Protein AF-H1V0U7-F1 (afdb_monomer_lite)

Radius of gyration: 31.6 Å; chains: 1; bounding box: 77×63×81 Å

Organism: Colletotrichum higginsianum (strain IMI 349063) (NCBI:txid759273)

Secondary structure (DSSP, 8-state):
------------------PPP--------S--------------------------S----------PPPTTS-SSPSTT-EEEEEEE--TTS-S--S-EEE-TT--HHHHHHHHHHTT-SEEEEETTTEEEEESS--TT--B--GGGS-PBPSS-TTSB--BTTEEEEEE--PPPPP--SEETTEE--------TT----

Foldseek 3Di:
DDDDDDDDDDDDDDDDDDDDDDDDDDDDDDDDDDDDDDDDDDDDDDDPDDPPPPDPDDDPPPPPPPPDDDFQADPDADPLKDWPAKWFADPLGGQFPDDKDWDLQDDPNVLVVVQVVVVFFKWKFEDLTMIGGHNGTDPRTHHDPRVQQAPARSSGRSHTGAYVRMIGMMGSPDHRDDDDCDDVVDGDPDDDDDDSPDPDD

pLDDT: mean 76.82, std 23.8, range [33.78, 98.81]

InterPro domains:
  IPR002889 Carbohydrate-binding WSC [PF01822] (83-162)
  IPR002889 Carbohydrate-binding WSC [PS51212] (80-173)
  IPR002889 Carbohydrate-binding WSC [SM00321] (80-173)
  IPR051836 Kremen receptor [PTHR24269] (63-188)

Structure (mmCIF, N/CA/C/O backbone):
data_AF-H1V0U7-F1
#
_entry.id   AF-H1V0U7-F1
#
loop_
_atom_site.group_PDB
_atom_site.id
_atom_site.type_symbol
_atom_site.label_atom_id
_atom_site.label_alt_id
_atom_site.label_comp_id
_atom_site.label_asym_id
_atom_site.label_entity_id
_atom_site.label_seq_id
_atom_site.pdbx_PDB_ins_code
_atom_site.Cartn_x
_atom_site.Cartn_y
_atom_site.Cartn_z
_atom_site.occupancy
_atom_site.B_iso_or_equiv
_atom_site.auth_seq_id
_atom_site.auth_comp_id
_atom_site.auth_asym_id
_atom_site.auth_atom_id
_atom_site.pdbx_PDB_model_num
ATOM 1 N N . MET A 1 1 ? 58.477 41.460 48.405 1.00 39.25 1 MET A N 1
ATOM 2 C CA . MET A 1 1 ? 58.101 40.275 47.606 1.00 39.25 1 MET A CA 1
ATOM 3 C C . MET A 1 1 ? 58.685 39.045 48.279 1.00 39.25 1 MET A C 1
ATOM 5 O O . MET A 1 1 ? 59.820 38.699 47.996 1.00 39.25 1 MET A O 1
ATOM 9 N N . HIS A 1 2 ? 57.956 38.460 49.228 1.00 33.78 2 HIS A N 1
ATOM 10 C CA . HIS A 1 2 ? 58.212 37.142 49.815 1.00 33.78 2 HIS A CA 1
ATOM 11 C C . HIS A 1 2 ? 56.856 36.515 50.161 1.00 33.78 2 HIS A C 1
ATOM 13 O O . HIS A 1 2 ? 55.864 37.221 50.338 1.00 33.78 2 HIS A O 1
ATOM 19 N N . VAL A 1 3 ? 56.842 35.192 50.115 1.00 40.91 3 VAL A N 1
ATOM 20 C CA . VAL A 1 3 ? 55.723 34.301 49.807 1.00 40.91 3 VAL A CA 1
ATOM 21 C C . VAL A 1 3 ? 55.180 33.647 51.093 1.00 40.91 3 VAL A C 1
ATOM 23 O O . VAL A 1 3 ? 55.887 33.625 52.094 1.00 40.91 3 VAL A O 1
ATOM 26 N N . TYR A 1 4 ? 53.988 33.038 50.995 1.00 38.84 4 TYR A N 1
ATOM 27 C CA . TYR A 1 4 ? 53.369 32.044 51.902 1.00 38.84 4 TYR A CA 1
ATOM 28 C C . TYR A 1 4 ? 52.731 32.597 53.193 1.00 38.84 4 TYR A C 1
ATOM 30 O O . TYR A 1 4 ? 53.375 33.232 54.011 1.00 38.84 4 TYR A O 1
ATOM 38 N N . SER A 1 5 ? 51.393 32.539 53.280 1.00 47.31 5 SER A N 1
ATOM 39 C CA . SER A 1 5 ? 50.589 31.484 53.948 1.00 47.31 5 SER A CA 1
ATOM 40 C C . SER A 1 5 ? 50.621 31.579 55.470 1.00 47.31 5 SER A C 1
ATOM 42 O O . SER A 1 5 ? 51.699 31.626 56.027 1.00 47.31 5 SER A O 1
ATOM 44 N N . TYR A 1 6 ? 49.452 31.585 56.119 1.00 44.19 6 TYR A N 1
ATOM 45 C CA . TYR A 1 6 ? 49.084 30.733 57.264 1.00 44.19 6 TYR A CA 1
ATOM 46 C C . TYR A 1 6 ? 47.693 31.129 57.799 1.00 44.19 6 TYR A C 1
ATOM 48 O O . TYR A 1 6 ? 47.365 32.307 57.923 1.00 44.19 6 TYR A O 1
ATOM 56 N N . LEU A 1 7 ? 46.879 30.098 58.053 1.00 43.16 7 LEU A N 1
ATOM 57 C CA . LEU A 1 7 ? 45.533 30.115 58.644 1.00 43.16 7 LEU A CA 1
ATOM 58 C C . LEU A 1 7 ? 45.522 30.595 60.114 1.00 43.16 7 LEU A C 1
ATOM 60 O O . LEU A 1 7 ? 46.581 30.717 60.729 1.00 43.16 7 LEU A O 1
ATOM 64 N N . PRO A 1 8 ? 44.324 30.771 60.713 1.00 50.97 8 PRO A N 1
ATOM 65 C CA . PRO A 1 8 ? 43.850 29.765 61.695 1.00 50.97 8 PRO A CA 1
ATOM 66 C C . PRO A 1 8 ? 42.331 29.432 61.560 1.00 50.97 8 PRO A C 1
ATOM 68 O O . PRO A 1 8 ? 41.550 30.314 61.222 1.00 50.97 8 PRO A O 1
ATOM 71 N N . VAL A 1 9 ? 41.859 28.165 61.534 1.00 43.56 9 VAL A N 1
ATOM 72 C CA . VAL A 1 9 ? 41.387 27.240 62.624 1.00 43.56 9 VAL A CA 1
ATOM 73 C C . VAL A 1 9 ? 40.633 27.956 63.773 1.00 43.56 9 VAL A C 1
ATOM 75 O O . VAL A 1 9 ? 41.141 28.957 64.252 1.00 43.56 9 VAL A O 1
ATOM 78 N N . VAL A 1 10 ? 39.456 27.594 64.321 1.00 40.84 10 VAL A N 1
ATOM 79 C CA . VAL A 1 10 ? 38.744 26.342 64.717 1.00 40.84 10 VAL A CA 1
ATOM 80 C C . VAL A 1 10 ? 37.252 26.765 64.930 1.00 40.84 10 VAL A C 1
ATOM 82 O O . VAL A 1 10 ? 37.033 27.899 65.342 1.00 40.84 10 VAL A O 1
ATOM 85 N N . ALA A 1 11 ? 36.173 26.016 64.651 1.00 40.81 11 ALA A N 1
ATOM 86 C CA . ALA A 1 11 ? 35.565 25.022 65.554 1.00 40.81 11 ALA A CA 1
ATOM 87 C C . ALA A 1 11 ? 34.191 24.521 65.040 1.00 40.81 11 ALA A C 1
ATOM 89 O O . ALA A 1 11 ? 33.452 25.250 64.384 1.00 40.81 11 ALA A O 1
ATOM 90 N N . LEU A 1 12 ? 33.881 23.269 65.396 1.00 42.00 12 LEU A N 1
ATOM 91 C CA . LEU A 1 12 ? 32.693 22.465 65.083 1.00 42.00 12 LEU A CA 1
ATOM 92 C C . LEU A 1 12 ? 31.370 22.995 65.674 1.00 42.00 12 LEU A C 1
ATOM 94 O O . LEU A 1 12 ? 31.339 23.363 66.844 1.00 42.00 12 LEU A O 1
ATOM 98 N N . ALA A 1 13 ? 30.262 22.785 64.950 1.00 42.56 13 ALA A N 1
ATOM 99 C CA . ALA A 1 13 ? 29.031 22.196 65.496 1.00 42.56 13 ALA A CA 1
ATOM 100 C C . ALA A 1 13 ? 28.145 21.630 64.367 1.00 42.56 13 ALA A C 1
ATOM 102 O O . ALA A 1 13 ? 28.010 22.215 63.298 1.00 42.56 13 ALA A O 1
ATOM 103 N N . LEU A 1 14 ? 27.595 20.448 64.634 1.00 41.19 14 LEU A N 1
ATOM 104 C CA . LEU A 1 14 ? 26.743 19.615 63.785 1.00 41.19 14 LEU A CA 1
ATOM 105 C C . LEU A 1 14 ? 25.343 20.231 63.590 1.00 41.19 14 LEU A C 1
ATOM 107 O O . LEU A 1 14 ? 24.889 20.943 64.481 1.00 41.19 14 LEU A O 1
ATOM 111 N N . ILE A 1 15 ? 24.636 19.838 62.513 1.00 45.16 15 ILE A N 1
ATOM 112 C CA . ILE A 1 15 ? 23.243 19.312 62.486 1.00 45.16 15 ILE A CA 1
ATOM 113 C C . ILE A 1 15 ? 22.529 19.604 61.135 1.00 45.16 15 ILE A C 1
ATOM 115 O O . ILE A 1 15 ? 22.445 20.732 60.667 1.00 45.16 15 ILE A O 1
ATOM 119 N N . THR A 1 16 ? 21.979 18.512 60.585 1.00 39.81 16 THR A N 1
ATOM 120 C CA . THR A 1 16 ? 20.864 18.319 59.624 1.00 39.81 16 THR A CA 1
ATOM 121 C C . THR A 1 16 ? 20.982 18.626 58.126 1.00 39.81 16 THR A C 1
ATOM 123 O O . THR A 1 16 ? 21.178 19.747 57.676 1.00 39.81 16 THR A O 1
ATOM 126 N N . ALA A 1 17 ? 20.719 17.543 57.386 1.00 47.53 17 ALA A N 1
ATOM 127 C CA . ALA A 1 17 ? 20.363 17.412 55.981 1.00 47.53 17 ALA A CA 1
ATOM 128 C C . ALA A 1 17 ? 19.131 18.227 55.551 1.00 47.53 17 ALA A C 1
ATOM 130 O O . ALA A 1 17 ? 18.259 18.482 56.371 1.00 47.53 17 ALA A O 1
ATOM 131 N N . VAL A 1 18 ? 19.020 18.496 54.243 1.00 48.19 18 VAL A N 1
ATOM 132 C CA . VAL A 1 18 ? 17.799 18.312 53.430 1.00 48.19 18 VAL A CA 1
ATOM 133 C C . VAL A 1 18 ? 18.196 18.458 51.954 1.00 48.19 18 VAL A C 1
ATOM 135 O O . VAL A 1 18 ? 18.617 19.517 51.497 1.00 48.19 18 VAL A O 1
ATOM 138 N N . SER A 1 19 ? 18.114 17.352 51.214 1.00 50.47 19 SER A N 1
ATOM 139 C CA . SER A 1 19 ? 18.006 17.349 49.757 1.00 50.47 19 SER A CA 1
ATOM 140 C C . SER A 1 19 ? 16.583 17.755 49.388 1.00 50.47 19 SER A C 1
ATOM 142 O O . SER A 1 19 ? 15.633 17.202 49.942 1.00 50.47 19 SER A O 1
ATOM 144 N N . ALA A 1 20 ? 16.451 18.704 48.466 1.00 52.16 20 ALA A N 1
ATOM 145 C CA . ALA A 1 20 ? 15.176 19.176 47.951 1.00 52.16 20 ALA A CA 1
ATOM 146 C C . ALA A 1 20 ? 14.328 18.023 47.382 1.00 52.16 20 ALA A C 1
ATOM 148 O O . ALA A 1 20 ? 14.802 17.214 46.581 1.00 52.16 20 ALA A O 1
ATOM 149 N N . GLN A 1 21 ? 13.080 17.966 47.845 1.00 48.62 21 GLN A N 1
ATOM 150 C CA . GLN A 1 21 ? 12.026 17.056 47.422 1.00 48.62 21 GLN A CA 1
ATOM 151 C C . GLN A 1 21 ? 11.677 17.243 45.938 1.00 48.62 21 GLN A C 1
ATOM 153 O O . GLN A 1 21 ? 11.289 18.332 45.526 1.00 48.62 21 GLN A O 1
ATOM 158 N N . ASN A 1 22 ? 11.716 16.154 45.167 1.00 51.47 22 ASN A N 1
ATOM 159 C CA . ASN A 1 22 ? 10.793 15.992 44.048 1.00 51.47 22 ASN A CA 1
ATOM 160 C C . ASN A 1 22 ? 9.573 15.234 44.581 1.00 51.47 22 ASN A C 1
ATOM 162 O O . ASN A 1 22 ? 9.679 14.067 44.960 1.00 51.47 22 ASN A O 1
ATOM 166 N N . ASP A 1 23 ? 8.443 15.935 44.639 1.00 40.06 23 ASP A N 1
ATOM 167 C CA . ASP A 1 23 ? 7.114 15.396 44.910 1.00 40.06 23 ASP A CA 1
ATOM 168 C C . ASP A 1 23 ? 6.760 14.300 43.892 1.00 40.06 23 ASP A C 1
ATOM 170 O O . ASP A 1 23 ? 6.559 14.568 42.707 1.00 40.06 23 ASP A O 1
ATOM 174 N N . ILE A 1 24 ? 6.638 13.060 44.365 1.00 50.88 24 ILE A N 1
ATOM 175 C CA . ILE A 1 24 ? 5.793 12.044 43.737 1.00 50.88 24 ILE A CA 1
ATOM 176 C C . ILE A 1 24 ? 4.733 11.699 44.776 1.00 50.88 24 ILE A C 1
ATOM 178 O O . ILE A 1 24 ? 5.017 11.035 45.773 1.00 50.88 24 ILE A O 1
ATOM 182 N N . GLN A 1 25 ? 3.513 12.187 44.560 1.00 41.03 25 GLN A N 1
ATOM 183 C CA . GLN A 1 25 ? 2.359 11.735 45.324 1.00 41.03 25 GLN A CA 1
ATOM 184 C C . GLN A 1 25 ? 1.977 10.336 44.845 1.00 41.03 25 GLN A C 1
ATOM 186 O O . GLN A 1 25 ? 1.398 10.180 43.772 1.00 41.03 25 GLN A O 1
ATOM 191 N N . ASP A 1 26 ? 2.315 9.325 45.644 1.00 41.28 26 ASP A N 1
ATOM 192 C CA . ASP A 1 26 ? 1.759 7.985 45.498 1.00 41.28 26 ASP A CA 1
ATOM 193 C C . ASP A 1 26 ? 0.443 7.902 46.285 1.00 41.28 26 ASP A C 1
ATOM 195 O O . ASP A 1 26 ? 0.390 8.105 47.503 1.00 41.28 26 ASP A O 1
ATOM 199 N N . VAL A 1 27 ? -0.643 7.663 45.553 1.00 50.31 27 VAL A N 1
ATOM 200 C CA . VAL A 1 27 ? -1.990 7.466 46.086 1.00 50.31 27 VAL A CA 1
ATOM 201 C C . VAL A 1 27 ? -2.043 6.061 46.678 1.00 50.31 27 VAL A C 1
ATOM 203 O O . VAL A 1 27 ? -2.098 5.067 45.958 1.00 50.31 27 VAL A O 1
ATOM 206 N N . THR A 1 28 ? -2.046 5.966 48.007 1.00 48.19 28 THR A N 1
ATOM 207 C CA . THR A 1 28 ? -2.167 4.682 48.698 1.00 48.19 28 THR A CA 1
ATOM 208 C C . THR A 1 28 ? -3.595 4.146 48.587 1.00 48.19 28 THR A C 1
ATOM 210 O O . THR A 1 28 ? -4.541 4.705 49.136 1.00 48.19 28 THR A O 1
ATOM 213 N N . ASN A 1 29 ? -3.758 3.020 47.894 1.00 43.75 29 ASN A N 1
ATOM 214 C CA . ASN A 1 29 ? -4.914 2.146 48.057 1.00 43.75 29 ASN A CA 1
ATOM 215 C C . ASN A 1 29 ? -4.476 0.932 48.887 1.00 43.75 29 ASN A C 1
ATOM 217 O O . ASN A 1 29 ? -3.706 0.097 48.426 1.00 43.75 29 ASN A O 1
ATOM 221 N N . ASN A 1 30 ? -5.005 0.838 50.107 1.00 48.69 30 ASN A N 1
ATOM 222 C CA . ASN A 1 30 ? -5.129 -0.390 50.897 1.00 48.69 30 ASN A CA 1
ATOM 223 C C . ASN A 1 30 ? -3.833 -1.141 51.282 1.00 48.69 30 ASN A C 1
ATOM 225 O O . ASN A 1 30 ? -3.565 -2.243 50.819 1.00 48.69 30 ASN A O 1
ATOM 229 N N . GLY A 1 31 ? -3.102 -0.586 52.253 1.00 52.75 31 GLY A N 1
ATOM 230 C CA . GLY A 1 31 ? -2.739 -1.289 53.496 1.00 52.75 31 GLY A CA 1
ATOM 231 C C . GLY A 1 31 ? -2.236 -2.741 53.462 1.00 52.75 31 GLY A C 1
ATOM 232 O O . GLY A 1 31 ? -2.691 -3.531 54.286 1.00 52.75 31 GLY A O 1
ATOM 233 N N . VAL A 1 32 ? -1.262 -3.096 52.617 1.00 43.94 32 VAL A N 1
ATOM 234 C CA . VAL A 1 32 ? -0.511 -4.357 52.776 1.00 43.94 32 VAL A CA 1
ATOM 235 C C . VAL A 1 32 ? 0.989 -4.108 52.611 1.00 43.94 32 VAL A C 1
ATOM 237 O O . VAL A 1 32 ? 1.463 -3.728 51.545 1.00 43.94 32 VAL A O 1
ATOM 240 N N . ALA A 1 33 ? 1.736 -4.311 53.697 1.00 37.34 33 ALA A N 1
ATOM 241 C CA . ALA A 1 33 ? 3.187 -4.201 53.744 1.00 37.34 33 ALA A CA 1
ATOM 242 C C . ALA A 1 33 ? 3.845 -5.452 53.140 1.00 37.34 33 ALA A C 1
ATOM 244 O O . ALA A 1 33 ? 3.574 -6.564 53.588 1.00 37.34 33 ALA A O 1
ATOM 245 N N . TYR A 1 34 ? 4.764 -5.276 52.188 1.00 40.53 34 TYR A N 1
ATOM 246 C CA . TYR A 1 34 ? 5.698 -6.330 51.789 1.00 40.53 34 TYR A CA 1
ATOM 247 C C . TYR A 1 34 ? 7.089 -5.962 52.298 1.00 40.53 34 TYR A C 1
ATOM 249 O O . TYR A 1 34 ? 7.752 -5.071 51.773 1.00 40.53 34 TYR A O 1
ATOM 257 N N . GLY A 1 35 ? 7.498 -6.623 53.381 1.00 41.03 35 GLY A N 1
ATOM 258 C CA . GLY A 1 35 ? 8.844 -6.515 53.926 1.00 41.03 35 GLY A CA 1
ATOM 259 C C . GLY A 1 35 ? 9.872 -7.107 52.964 1.00 41.03 35 GLY A C 1
ATOM 260 O O . GLY A 1 35 ? 9.699 -8.214 52.455 1.00 41.03 35 GLY A O 1
ATOM 261 N N . ALA A 1 36 ? 10.952 -6.364 52.736 1.00 39.28 36 ALA A N 1
ATOM 262 C CA . ALA A 1 36 ? 12.148 -6.860 52.078 1.00 39.28 36 ALA A CA 1
ATOM 263 C C . ALA A 1 36 ? 12.926 -7.772 53.041 1.00 39.28 36 ALA A C 1
ATOM 265 O O . ALA A 1 36 ? 13.279 -7.352 54.144 1.00 39.28 36 ALA A O 1
ATOM 266 N N . LEU A 1 37 ? 13.236 -8.997 52.614 1.00 48.56 37 LEU A N 1
ATOM 267 C CA . LEU A 1 37 ? 14.302 -9.803 53.205 1.00 48.56 37 LEU A CA 1
ATOM 268 C C . LEU A 1 37 ? 15.370 -10.060 52.142 1.00 48.56 37 LEU A C 1
ATOM 270 O O . LEU A 1 37 ? 15.118 -10.691 51.118 1.00 48.56 37 LEU A O 1
ATOM 274 N N . ASN A 1 38 ? 16.560 -9.530 52.421 1.00 38.84 38 ASN A N 1
ATOM 275 C CA . ASN A 1 38 ? 17.805 -9.810 51.722 1.00 38.84 38 ASN A CA 1
ATOM 276 C C . ASN A 1 38 ? 18.365 -11.169 52.166 1.00 38.84 38 ASN A C 1
ATOM 278 O O . ASN A 1 38 ? 18.598 -11.364 53.358 1.00 38.84 38 ASN A O 1
ATOM 282 N N . SER A 1 39 ? 18.723 -12.026 51.211 1.00 44.25 39 SER A N 1
ATOM 283 C CA . SER A 1 39 ? 19.895 -12.908 51.311 1.00 44.25 39 SER A CA 1
ATOM 284 C C . SER A 1 39 ? 20.295 -13.440 49.927 1.00 44.25 39 SER A C 1
ATOM 286 O O . SER A 1 39 ? 19.467 -13.851 49.120 1.00 44.25 39 SER A O 1
ATOM 288 N N . ILE A 1 40 ? 21.596 -13.354 49.645 1.00 44.19 40 ILE A N 1
ATOM 289 C CA . ILE A 1 40 ? 22.271 -13.707 48.391 1.00 44.19 40 ILE A CA 1
ATOM 290 C C . ILE A 1 40 ? 22.758 -15.154 48.496 1.00 44.19 40 ILE A C 1
ATOM 292 O O . ILE A 1 40 ? 23.525 -15.419 49.415 1.00 44.19 40 ILE A O 1
ATOM 296 N N . GLN A 1 41 ? 22.421 -16.026 47.536 1.00 37.75 41 GLN A N 1
ATOM 297 C CA . GLN A 1 41 ? 23.264 -17.149 47.076 1.00 37.75 41 GLN A CA 1
ATOM 298 C C . GLN A 1 41 ? 22.980 -17.451 45.590 1.00 37.75 41 GLN A C 1
ATOM 300 O O . GLN A 1 41 ? 21.864 -17.262 45.112 1.00 37.75 41 GLN A O 1
ATOM 305 N N . ALA A 1 42 ? 24.026 -17.850 44.864 1.00 38.19 42 ALA A N 1
ATOM 306 C CA . ALA A 1 42 ? 24.104 -17.944 43.407 1.00 38.19 42 ALA A CA 1
ATOM 307 C C . ALA A 1 42 ? 23.806 -19.351 42.829 1.00 38.19 42 ALA A C 1
ATOM 309 O O . ALA A 1 42 ? 23.875 -20.345 43.544 1.00 38.19 42 ALA A O 1
ATOM 310 N N . GLU A 1 43 ? 23.575 -19.358 41.503 1.00 42.56 43 GLU A N 1
ATOM 311 C CA . GLU A 1 43 ? 23.618 -20.452 40.500 1.00 42.56 43 GLU A CA 1
ATOM 312 C C . GLU A 1 43 ? 22.458 -21.469 40.372 1.00 42.56 43 GLU A C 1
ATOM 314 O O . GLU A 1 43 ? 22.359 -22.429 41.124 1.00 42.56 43 GLU A O 1
ATOM 319 N N . ALA A 1 44 ? 21.646 -21.316 39.305 1.00 34.09 44 ALA A N 1
ATOM 320 C CA . ALA A 1 44 ? 21.393 -22.313 38.238 1.00 34.09 44 ALA A CA 1
ATOM 321 C C . ALA A 1 44 ? 20.377 -21.772 37.187 1.00 34.09 44 ALA A C 1
ATOM 323 O O . ALA A 1 44 ? 19.562 -20.908 37.488 1.00 34.09 44 ALA A O 1
ATOM 324 N N . ALA A 1 45 ? 20.470 -22.269 35.946 1.00 52.81 45 ALA A N 1
ATOM 325 C CA . ALA A 1 45 ? 19.789 -21.882 34.691 1.00 52.81 45 ALA A CA 1
ATOM 326 C C . ALA A 1 45 ? 18.294 -21.438 34.743 1.00 52.81 45 ALA A C 1
ATOM 328 O O . ALA A 1 45 ? 17.531 -21.918 35.582 1.00 52.81 45 ALA A O 1
ATOM 329 N N . PRO A 1 46 ? 17.811 -20.602 33.788 1.00 38.97 46 PRO A N 1
ATOM 330 C CA . PRO A 1 46 ? 16.431 -20.120 33.784 1.00 38.97 46 PRO A CA 1
ATOM 331 C C . PRO A 1 46 ? 15.466 -21.218 33.316 1.00 38.97 46 PRO A C 1
ATOM 333 O O . PRO A 1 46 ? 15.232 -21.415 32.122 1.00 38.97 46 PRO A O 1
ATOM 336 N N . ALA A 1 47 ? 14.861 -21.924 34.268 1.00 43.22 47 ALA A N 1
ATOM 337 C CA . ALA A 1 47 ? 13.636 -22.667 34.019 1.00 43.22 47 ALA A CA 1
ATOM 338 C C . ALA A 1 47 ? 12.513 -21.672 33.675 1.00 43.22 47 ALA A C 1
ATOM 340 O O . ALA A 1 47 ? 12.331 -20.653 34.345 1.00 43.22 47 ALA A O 1
ATOM 341 N N . LYS A 1 48 ? 11.770 -21.955 32.600 1.00 44.34 48 LYS A N 1
ATOM 342 C CA . LYS A 1 48 ? 10.600 -21.175 32.181 1.00 44.34 48 LYS A CA 1
ATOM 343 C C . LYS A 1 48 ? 9.635 -21.050 33.362 1.00 44.34 48 LYS A C 1
ATOM 345 O O . LYS A 1 48 ? 9.109 -22.052 33.835 1.00 44.34 48 LYS A O 1
ATOM 350 N N . ARG A 1 49 ? 9.395 -19.822 33.820 1.00 38.66 49 ARG A N 1
ATOM 351 C CA . ARG A 1 49 ? 8.413 -19.528 34.864 1.00 38.66 49 ARG A CA 1
ATOM 352 C C . ARG A 1 49 ? 7.013 -19.656 34.264 1.00 38.66 49 ARG A C 1
ATOM 354 O O . ARG A 1 49 ? 6.490 -18.702 33.694 1.00 38.66 49 ARG A O 1
ATOM 361 N N . SER A 1 50 ? 6.423 -20.841 34.348 1.00 50.72 50 SER A N 1
ATOM 362 C CA . SER A 1 50 ? 4.977 -21.000 34.223 1.00 50.72 50 SER A CA 1
ATOM 363 C C . SER A 1 50 ? 4.339 -20.370 35.458 1.00 50.72 50 SER A C 1
ATOM 365 O O . SER A 1 50 ? 4.592 -20.784 36.586 1.00 50.72 50 SER A O 1
ATOM 367 N N . VAL A 1 51 ? 3.573 -19.302 35.254 1.00 47.50 51 VAL A N 1
ATOM 368 C CA . VAL A 1 51 ? 2.692 -18.774 36.295 1.00 47.50 51 VAL A CA 1
ATOM 369 C C . VAL A 1 51 ? 1.455 -19.660 36.278 1.00 47.50 51 VAL A C 1
ATOM 371 O O . VAL A 1 51 ? 0.637 -19.555 35.365 1.00 47.50 51 VAL A O 1
ATOM 374 N N . ASP A 1 52 ? 1.340 -20.556 37.251 1.00 46.56 52 ASP A N 1
ATOM 375 C CA . ASP A 1 52 ? 0.119 -21.327 37.452 1.00 46.56 52 ASP A CA 1
ATOM 376 C C . ASP A 1 52 ? -0.961 -20.385 37.998 1.00 46.56 52 ASP A C 1
ATOM 378 O O . ASP A 1 52 ? -0.962 -20.005 39.170 1.00 46.56 52 ASP A O 1
ATOM 382 N N . LEU A 1 53 ? -1.872 -19.952 37.122 1.00 46.56 53 LEU A N 1
ATOM 383 C CA . LEU A 1 53 ? -3.077 -19.246 37.541 1.00 46.56 53 LEU A CA 1
ATOM 384 C C . LEU A 1 53 ? -4.008 -20.247 38.237 1.00 46.56 53 LEU A C 1
ATOM 386 O O . LEU A 1 53 ? -4.650 -21.070 37.583 1.00 46.56 53 LEU A O 1
ATOM 390 N N . VAL A 1 54 ? -4.127 -20.144 39.561 1.00 45.03 54 VAL A N 1
ATOM 391 C CA . VAL A 1 54 ? -5.204 -20.792 40.320 1.00 45.03 54 VAL A CA 1
ATOM 392 C C . VAL A 1 54 ? -6.517 -20.089 39.970 1.00 45.03 54 VAL A C 1
ATOM 394 O O . VAL A 1 54 ? -6.825 -19.012 40.482 1.00 45.03 54 VAL A O 1
ATOM 397 N N . ALA A 1 55 ? -7.290 -20.685 39.063 1.00 50.78 55 ALA A N 1
ATOM 398 C CA . ALA A 1 55 ? -8.617 -20.205 38.707 1.00 50.78 55 ALA A CA 1
ATOM 399 C C . ALA A 1 55 ? -9.626 -20.600 39.798 1.00 50.78 55 ALA A C 1
ATOM 401 O O . ALA A 1 55 ? -10.094 -21.736 39.842 1.00 50.78 55 ALA A O 1
ATOM 402 N N . HIS A 1 56 ? -9.993 -19.651 40.660 1.00 50.44 56 HIS A N 1
ATOM 403 C CA . HIS A 1 56 ? -11.266 -19.739 41.372 1.00 50.44 56 HIS A CA 1
ATOM 404 C C . HIS A 1 56 ? -12.373 -19.388 40.375 1.00 50.44 56 HIS A C 1
ATOM 406 O O . HIS A 1 56 ? -12.340 -18.339 39.732 1.00 50.44 56 HIS A O 1
ATOM 412 N N . GLY A 1 57 ? -13.287 -20.336 40.177 1.00 58.53 57 GLY A N 1
ATOM 413 C CA . GLY A 1 57 ? -14.230 -20.355 39.068 1.00 58.53 57 GLY A CA 1
ATOM 414 C C . GLY A 1 57 ? -15.035 -19.069 38.885 1.00 58.53 57 GLY A C 1
ATOM 415 O O . GLY A 1 57 ? -15.799 -18.664 39.748 1.00 58.53 57 GLY A O 1
ATOM 416 N N . THR A 1 58 ? -14.914 -18.497 37.692 1.00 55.72 58 THR A N 1
ATOM 417 C CA . THR A 1 58 ? -16.013 -18.011 36.849 1.00 55.72 58 THR A CA 1
ATOM 418 C C . THR A 1 58 ? -15.509 -18.062 35.408 1.00 55.72 58 THR A C 1
ATOM 420 O O . THR A 1 58 ? -14.335 -17.820 35.131 1.00 55.72 58 THR A O 1
ATOM 423 N N . SER A 1 59 ? -16.364 -18.506 34.490 1.00 54.75 59 SER A N 1
ATOM 424 C CA . SER A 1 59 ? -16.020 -18.697 33.081 1.00 54.75 59 SER A CA 1
ATOM 425 C C . SER A 1 59 ? -15.682 -17.348 32.440 1.00 54.75 59 SER A C 1
ATOM 427 O O . SER A 1 59 ? -16.572 -16.601 32.043 1.00 54.75 59 SER A O 1
ATOM 429 N N . ILE A 1 60 ? -14.393 -17.017 32.338 1.00 54.16 60 ILE A N 1
ATOM 430 C CA . ILE A 1 60 ? -13.941 -15.963 31.434 1.00 54.16 60 ILE A CA 1
ATOM 431 C C . ILE A 1 60 ? -14.070 -16.549 30.035 1.00 54.16 60 ILE A C 1
ATOM 433 O O . ILE A 1 60 ? -13.236 -17.354 29.608 1.00 54.16 60 ILE A O 1
ATOM 437 N N . GLN A 1 61 ? -15.139 -16.185 29.323 1.00 56.03 61 GLN A N 1
ATOM 438 C CA . GLN A 1 61 ? -15.170 -16.395 27.885 1.00 56.03 61 GLN A CA 1
ATOM 439 C C . GLN A 1 61 ? -13.918 -15.728 27.319 1.00 56.03 61 GLN A C 1
ATOM 441 O O . GLN A 1 61 ? -13.774 -14.508 27.374 1.00 56.03 61 GLN A O 1
ATOM 446 N N . ARG A 1 62 ? -12.983 -16.536 26.809 1.00 52.91 62 ARG A N 1
ATOM 447 C CA . ARG A 1 62 ? -11.883 -16.051 25.979 1.00 52.91 62 ARG A CA 1
ATOM 448 C C . ARG A 1 62 ? -12.500 -15.518 24.691 1.00 52.91 62 ARG A C 1
ATOM 450 O O . ARG A 1 62 ? -12.534 -16.214 23.679 1.00 52.91 62 ARG A O 1
ATOM 457 N N . SER A 1 63 ? -13.007 -14.292 24.722 1.00 55.53 63 SER A N 1
ATOM 458 C CA . SER A 1 63 ? -13.160 -13.510 23.512 1.00 55.53 63 SER A CA 1
ATOM 459 C C . SER A 1 63 ? -11.745 -13.250 23.009 1.00 55.53 63 SER A C 1
ATOM 461 O O . SER A 1 63 ? -11.01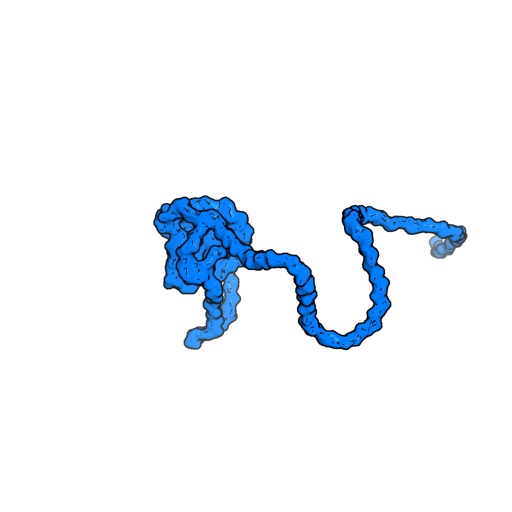4 -12.388 23.490 1.00 55.53 63 SER A O 1
ATOM 463 N N . VAL A 1 64 ? -11.315 -14.053 22.038 1.00 59.31 64 VAL A N 1
ATOM 464 C CA . VAL A 1 64 ? -10.308 -13.577 21.095 1.00 59.31 64 VAL A CA 1
ATOM 465 C C . VAL A 1 64 ? -10.879 -12.259 20.582 1.00 59.31 64 VAL A C 1
ATOM 467 O O . VAL A 1 64 ? -11.950 -12.275 19.974 1.00 59.31 64 VAL A O 1
ATOM 470 N N . LEU A 1 65 ? -10.244 -11.130 20.909 1.00 56.44 65 LEU A N 1
ATOM 471 C CA . LEU A 1 65 ? -10.567 -9.827 20.332 1.00 56.44 65 LEU A CA 1
ATOM 472 C C . LEU A 1 65 ? -10.441 -9.984 18.814 1.00 56.44 65 LEU A C 1
ATOM 474 O O . LEU A 1 65 ? -9.355 -9.850 18.249 1.00 56.44 65 LEU A O 1
ATOM 478 N N . LYS A 1 66 ? -11.542 -10.354 18.150 1.00 57.22 66 LYS A N 1
ATOM 479 C CA . LYS A 1 66 ? -11.665 -10.261 16.703 1.00 57.22 66 LYS A CA 1
ATOM 480 C C . LYS A 1 66 ? -11.500 -8.783 16.422 1.00 57.22 66 LYS A C 1
ATOM 482 O O . LYS A 1 66 ? -12.343 -7.983 16.811 1.00 57.22 66 LYS A O 1
ATOM 487 N N . ARG A 1 67 ? -10.350 -8.432 15.858 1.00 70.00 67 ARG A N 1
ATOM 488 C CA . ARG A 1 67 ? -10.031 -7.065 15.479 1.00 70.00 67 ARG A CA 1
ATOM 489 C C . ARG A 1 67 ? -11.103 -6.644 14.478 1.00 70.00 67 ARG A C 1
ATOM 491 O O . ARG A 1 67 ? -11.134 -7.169 13.369 1.00 70.00 67 ARG A O 1
ATOM 498 N N . THR A 1 68 ? -12.034 -5.805 14.916 1.00 82.62 68 THR A N 1
ATOM 499 C CA . THR A 1 68 ? -13.063 -5.257 14.036 1.00 82.62 68 THR A CA 1
ATOM 500 C C . THR A 1 68 ? -12.352 -4.441 12.969 1.00 82.62 68 THR A C 1
ATOM 502 O O . THR A 1 68 ? -11.512 -3.599 13.291 1.00 82.62 68 THR A O 1
ATOM 505 N N . LEU A 1 69 ? -12.631 -4.752 11.708 1.00 90.12 69 LEU A N 1
ATOM 506 C CA . LEU A 1 69 ? -12.075 -4.025 10.576 1.00 90.12 69 LEU A CA 1
ATOM 507 C C . LEU A 1 69 ? -12.652 -2.598 10.571 1.00 90.12 69 LEU A C 1
ATOM 509 O O . LEU A 1 69 ? -13.842 -2.449 10.870 1.00 90.12 69 LEU A O 1
ATOM 513 N N . PRO A 1 70 ? -11.857 -1.560 10.260 1.00 93.56 70 PRO A N 1
ATOM 514 C CA . PRO A 1 70 ? -12.387 -0.211 10.098 1.00 93.56 70 PRO A CA 1
ATOM 515 C C . PRO A 1 70 ? -13.460 -0.142 9.006 1.00 93.56 70 PRO A C 1
ATOM 517 O O . PRO A 1 70 ? -13.470 -0.943 8.067 1.00 93.56 70 PRO A O 1
ATOM 520 N N . SER A 1 71 ? -14.372 0.822 9.136 1.00 93.88 71 SER A N 1
ATOM 521 C CA . SER A 1 71 ? -15.420 1.068 8.143 1.00 93.88 71 SER A CA 1
ATOM 522 C C . SER A 1 71 ? -14.824 1.359 6.768 1.00 93.88 71 SER A C 1
ATOM 524 O O . SER A 1 71 ? -13.811 2.041 6.656 1.00 93.88 71 SER A O 1
ATOM 526 N N . GLY A 1 72 ? -15.475 0.856 5.720 1.00 95.69 72 GLY A N 1
ATOM 527 C CA . GLY A 1 72 ? -15.029 1.045 4.342 1.00 95.69 72 GLY A CA 1
ATOM 528 C C . GLY A 1 72 ? -13.848 0.167 3.936 1.00 95.69 72 GLY A C 1
ATOM 529 O O . GLY A 1 72 ? -13.415 0.246 2.795 1.00 95.69 72 GLY A O 1
ATOM 530 N N . ILE A 1 73 ? -13.324 -0.694 4.809 1.00 97.44 73 ILE A N 1
ATOM 531 C CA . ILE A 1 73 ? -12.397 -1.747 4.389 1.00 97.44 73 ILE A CA 1
ATOM 532 C C . ILE A 1 73 ? -13.206 -2.953 3.909 1.00 97.44 73 ILE A C 1
ATOM 534 O O . ILE A 1 73 ? -14.135 -3.399 4.591 1.00 97.44 73 ILE A O 1
ATOM 538 N N . CYS A 1 74 ? -12.847 -3.501 2.748 1.00 92.94 74 CYS A N 1
ATOM 539 C CA . CYS A 1 74 ? -13.494 -4.687 2.214 1.00 92.94 74 CYS A CA 1
ATOM 540 C C . CYS A 1 74 ? -13.382 -5.855 3.206 1.00 92.94 74 CYS A C 1
ATOM 542 O O . CYS A 1 74 ? -12.307 -6.208 3.696 1.00 92.94 74 CYS A O 1
ATOM 544 N N . THR A 1 75 ? -14.525 -6.481 3.490 1.00 90.06 75 THR A N 1
ATOM 545 C CA . THR A 1 75 ? -14.630 -7.616 4.420 1.00 90.06 75 THR A CA 1
ATOM 546 C C . THR A 1 75 ? -14.379 -8.971 3.759 1.00 90.06 75 THR A C 1
ATOM 548 O O . THR A 1 75 ? -14.161 -9.958 4.460 1.00 90.06 75 THR A O 1
ATOM 551 N N . ASN A 1 76 ? -14.381 -9.025 2.426 1.00 88.50 76 ASN A N 1
ATOM 552 C CA . ASN A 1 76 ? -14.189 -10.231 1.627 1.00 88.50 76 ASN A CA 1
ATOM 553 C C . ASN A 1 76 ? -12.985 -10.084 0.687 1.00 88.50 76 ASN A C 1
ATOM 555 O O . ASN A 1 76 ? -13.099 -10.199 -0.534 1.00 88.50 76 ASN A O 1
ATOM 559 N N . LEU A 1 77 ? -11.824 -9.794 1.274 1.00 89.38 77 LEU A N 1
ATOM 560 C CA . LEU A 1 77 ? -10.571 -9.732 0.532 1.00 89.38 77 LEU A CA 1
ATOM 561 C C . LEU A 1 77 ? -10.247 -11.102 -0.094 1.00 89.38 77 LEU A C 1
ATOM 563 O O . LEU A 1 77 ? -10.585 -12.139 0.492 1.00 89.38 77 LEU A O 1
ATOM 567 N N . PRO A 1 78 ? -9.545 -11.137 -1.244 1.00 83.38 78 PRO A N 1
ATOM 568 C CA . PRO A 1 78 ? -9.022 -12.378 -1.803 1.00 83.38 78 PRO A CA 1
ATOM 569 C C . PRO A 1 78 ? -8.279 -13.206 -0.747 1.00 83.38 78 PRO A C 1
ATOM 571 O O . PRO A 1 78 ? -7.571 -12.658 0.101 1.00 83.38 78 PRO A O 1
ATOM 574 N N . SER A 1 79 ? -8.442 -14.533 -0.783 1.00 76.81 79 SER A N 1
ATOM 575 C CA . SER A 1 79 ? -7.906 -15.434 0.245 1.00 76.81 79 SER A CA 1
ATOM 576 C C . SER A 1 79 ? -6.431 -15.148 0.533 1.00 76.81 79 SER A C 1
ATOM 578 O O . SER A 1 79 ? -5.639 -15.067 -0.402 1.00 76.81 79 SER A O 1
ATOM 580 N N . ARG A 1 80 ? -6.083 -15.060 1.823 1.00 88.75 80 ARG A N 1
ATOM 581 C CA . ARG A 1 80 ? -4.779 -14.668 2.396 1.00 88.75 80 ARG A CA 1
ATOM 582 C C . ARG A 1 80 ? -4.472 -13.179 2.494 1.00 88.75 80 ARG A C 1
ATOM 584 O O . ARG A 1 80 ? -3.591 -12.839 3.280 1.00 88.75 80 ARG A O 1
ATOM 591 N N . TRP A 1 81 ? -5.167 -12.307 1.777 1.00 96.06 81 TRP A N 1
ATOM 592 C CA . TRP A 1 81 ? -4.964 -10.874 1.945 1.00 96.06 81 TRP A CA 1
ATOM 593 C C . TRP A 1 81 ? -5.621 -10.375 3.232 1.00 96.06 81 TRP A C 1
ATOM 595 O O . TRP A 1 81 ? -6.680 -10.840 3.652 1.00 96.06 81 TRP A O 1
ATOM 605 N N . SER A 1 82 ? -4.956 -9.431 3.884 1.00 95.94 82 SER A N 1
ATOM 606 C CA . SER A 1 82 ? -5.390 -8.822 5.133 1.00 95.94 82 SER A CA 1
ATOM 607 C C . SER A 1 82 ? -5.065 -7.337 5.131 1.00 95.94 82 SER A C 1
ATOM 609 O O . SER A 1 82 ? -4.089 -6.903 4.517 1.00 95.94 82 SER A O 1
ATOM 611 N N . TYR A 1 83 ? -5.892 -6.558 5.819 1.00 97.44 83 TYR A N 1
ATOM 612 C CA . TYR A 1 83 ? -5.667 -5.132 5.989 1.00 97.44 83 TYR A CA 1
ATOM 613 C C . TYR A 1 83 ? -4.612 -4.873 7.071 1.00 97.44 83 TYR A C 1
ATOM 615 O O . TYR A 1 83 ? -4.722 -5.376 8.194 1.00 97.44 83 TYR A O 1
ATOM 623 N N . LEU A 1 84 ? -3.592 -4.085 6.735 1.00 96.88 84 LEU A N 1
ATOM 624 C CA . LEU A 1 84 ? -2.480 -3.748 7.623 1.00 96.88 84 LEU A CA 1
ATOM 625 C C . LEU A 1 84 ? -2.714 -2.422 8.367 1.00 96.88 84 LEU A C 1
ATOM 627 O O . LEU A 1 84 ? -2.304 -2.274 9.529 1.00 96.88 84 LEU A O 1
ATOM 631 N N . GLY A 1 85 ? -3.426 -1.491 7.733 1.00 97.75 85 GLY A N 1
ATOM 632 C CA . GLY A 1 85 ? -3.799 -0.201 8.307 1.00 97.75 85 GLY A CA 1
ATOM 633 C C . GLY A 1 85 ? -3.651 0.961 7.330 1.00 97.75 85 GLY A C 1
ATOM 634 O O . GLY A 1 85 ? -3.206 0.790 6.192 1.00 97.75 85 GLY A O 1
ATOM 635 N N . CYS A 1 86 ? -3.996 2.147 7.824 1.00 98.62 86 CYS A N 1
ATOM 636 C CA . CYS A 1 86 ? -3.702 3.417 7.174 1.00 98.62 86 CYS A CA 1
ATOM 637 C C . CYS A 1 86 ? -2.246 3.823 7.450 1.00 98.62 86 CYS A C 1
ATOM 639 O O . CYS A 1 86 ? -1.778 3.745 8.590 1.00 98.62 86 CYS A O 1
ATOM 641 N N . HIS A 1 87 ? -1.516 4.248 6.422 1.00 98.69 87 HIS A N 1
ATOM 642 C CA . HIS A 1 87 ? -0.132 4.717 6.530 1.00 98.69 87 HIS A CA 1
ATOM 643 C C . HIS A 1 87 ? 0.061 6.060 5.820 1.00 98.69 87 HIS A C 1
ATOM 645 O O . HIS A 1 87 ? -0.686 6.410 4.910 1.00 98.69 87 HIS A O 1
ATOM 651 N N . THR A 1 88 ? 1.077 6.820 6.221 1.00 98.25 88 THR A N 1
ATOM 652 C CA . THR A 1 88 ? 1.535 8.008 5.492 1.00 98.25 88 THR A CA 1
ATOM 653 C C . THR A 1 88 ? 2.157 7.612 4.159 1.00 98.25 88 THR A C 1
ATOM 655 O O . THR A 1 88 ? 2.889 6.626 4.109 1.00 98.25 88 THR A O 1
ATOM 658 N N . ASP A 1 89 ? 1.948 8.414 3.118 1.00 97.19 89 ASP A N 1
ATOM 659 C CA . ASP A 1 89 ? 2.640 8.276 1.836 1.00 97.19 89 ASP A CA 1
ATOM 660 C C . ASP A 1 89 ? 3.111 9.635 1.295 1.00 97.19 89 ASP A C 1
ATOM 662 O O . ASP A 1 89 ? 2.637 10.692 1.718 1.00 97.19 89 ASP A O 1
ATOM 666 N N . SER A 1 90 ? 4.074 9.613 0.374 1.00 94.06 90 SER A N 1
ATOM 667 C CA . SER A 1 90 ? 4.584 10.802 -0.305 1.00 94.06 90 SER A CA 1
ATOM 668 C C . SER A 1 90 ? 4.893 10.507 -1.774 1.00 94.06 90 SER A C 1
ATOM 670 O O . SER A 1 90 ? 5.643 9.569 -2.051 1.00 94.06 90 SER A O 1
ATOM 672 N N . PRO A 1 91 ? 4.462 11.355 -2.727 1.00 89.06 91 PRO A N 1
ATOM 673 C CA . PRO A 1 91 ? 4.847 11.223 -4.132 1.00 89.06 91 PRO A CA 1
ATOM 674 C C . PRO A 1 91 ? 6.361 11.234 -4.379 1.00 89.06 91 PRO A C 1
ATOM 676 O O . PRO A 1 91 ? 6.825 10.610 -5.329 1.00 89.06 91 PRO A O 1
ATOM 679 N N . SER A 1 92 ? 7.140 11.920 -3.534 1.00 88.81 92 SER A N 1
ATOM 680 C CA . SER A 1 92 ? 8.607 11.966 -3.638 1.00 88.81 92 SER A CA 1
ATOM 681 C C . SER A 1 92 ? 9.315 10.791 -2.959 1.00 88.81 92 SER A C 1
ATOM 683 O O . SER A 1 92 ? 10.510 10.598 -3.165 1.00 88.81 92 SER A O 1
ATOM 685 N N . ALA A 1 93 ? 8.603 10.024 -2.132 1.00 89.31 93 ALA A N 1
ATOM 686 C CA . ALA A 1 93 ? 9.154 8.936 -1.333 1.00 89.31 93 ALA A CA 1
ATOM 687 C C . ALA A 1 93 ? 8.063 7.891 -1.060 1.00 89.31 93 ALA A C 1
ATOM 689 O O . ALA A 1 93 ? 7.625 7.719 0.081 1.00 89.31 93 ALA A O 1
ATOM 690 N N . ARG A 1 94 ? 7.606 7.236 -2.135 1.00 94.25 94 ARG A N 1
ATOM 691 C CA . ARG A 1 94 ? 6.491 6.286 -2.086 1.00 94.25 94 ARG A CA 1
ATOM 692 C C . ARG A 1 94 ? 6.787 5.139 -1.131 1.00 94.25 94 ARG A C 1
ATOM 694 O O . ARG A 1 94 ? 7.841 4.507 -1.220 1.00 94.25 94 ARG A O 1
ATOM 701 N N . VAL A 1 95 ? 5.830 4.817 -0.266 1.00 96.88 95 VAL A N 1
ATOM 702 C CA . VAL A 1 95 ? 5.970 3.687 0.666 1.00 96.88 95 VAL A CA 1
ATOM 703 C C . VAL A 1 95 ? 5.885 2.326 -0.018 1.00 96.88 95 VAL A C 1
ATOM 705 O O . VAL A 1 95 ? 6.382 1.342 0.528 1.00 96.88 95 VAL A O 1
ATOM 708 N N . LEU A 1 96 ? 5.288 2.284 -1.211 1.00 97.69 96 LEU A N 1
ATOM 709 C CA . LEU A 1 96 ? 5.218 1.132 -2.104 1.00 97.69 96 LEU A CA 1
ATOM 710 C C . LEU A 1 96 ? 5.770 1.539 -3.477 1.00 97.69 96 LEU A C 1
ATOM 712 O O . LEU A 1 96 ? 5.120 2.257 -4.232 1.00 97.69 96 LEU A O 1
ATOM 716 N N . SER A 1 97 ? 6.990 1.099 -3.783 1.00 95.06 97 SER A N 1
ATOM 717 C CA . SER A 1 97 ? 7.763 1.523 -4.963 1.00 95.06 97 SER A CA 1
ATOM 718 C C . SER A 1 97 ? 7.765 0.515 -6.121 1.00 95.06 97 SER A C 1
ATOM 720 O O . SER A 1 97 ? 8.556 0.637 -7.055 1.00 95.06 97 SER A O 1
ATOM 722 N N . GLY A 1 98 ? 6.917 -0.512 -6.061 1.00 96.25 98 GLY A N 1
ATOM 723 C CA . GLY A 1 98 ? 6.759 -1.507 -7.118 1.00 96.25 98 GLY A CA 1
ATOM 724 C C . GLY A 1 98 ? 5.874 -1.017 -8.264 1.00 96.25 98 GLY A C 1
ATOM 725 O O . GLY A 1 98 ? 5.848 0.160 -8.616 1.00 96.25 98 GLY A O 1
ATOM 726 N N . ALA A 1 99 ? 5.138 -1.942 -8.881 1.00 98.12 99 ALA A N 1
ATOM 727 C CA . ALA A 1 99 ? 4.200 -1.592 -9.941 1.00 98.12 99 ALA A CA 1
ATOM 728 C C . ALA A 1 99 ? 3.065 -0.695 -9.424 1.00 98.12 99 ALA A C 1
ATOM 730 O O . ALA A 1 99 ? 2.616 -0.842 -8.291 1.00 98.12 99 ALA A O 1
ATOM 731 N N . SER A 1 100 ? 2.547 0.175 -10.287 1.00 98.44 100 SER A N 1
ATOM 732 C CA . SER A 1 100 ? 1.392 1.017 -9.985 1.00 98.44 100 SER A CA 1
ATOM 733 C C . SER A 1 100 ? 0.441 1.115 -11.175 1.00 98.44 100 SER A C 1
ATOM 735 O O . SER A 1 100 ? 0.806 0.830 -12.320 1.00 98.44 100 SER A O 1
ATOM 737 N N . VAL A 1 101 ? -0.809 1.472 -10.892 1.00 98.50 101 VAL A N 1
ATOM 738 C CA . VAL A 1 101 ? -1.851 1.753 -11.887 1.00 98.50 101 VAL A CA 1
ATOM 739 C C . VAL A 1 101 ? -2.872 2.720 -11.287 1.00 98.50 101 VAL A C 1
ATOM 741 O O . VAL A 1 101 ? -3.066 2.745 -10.075 1.00 98.50 101 VAL A O 1
ATOM 744 N N . HIS A 1 102 ? -3.550 3.503 -12.122 1.00 98.12 102 HIS A N 1
ATOM 745 C CA . HIS A 1 102 ? -4.668 4.344 -11.700 1.00 98.12 102 HIS A CA 1
ATOM 746 C C . HIS A 1 102 ? -5.878 4.140 -12.619 1.00 98.12 102 HIS A C 1
ATOM 748 O O . HIS A 1 102 ? -5.723 3.808 -13.795 1.00 98.12 102 HIS A O 1
ATOM 754 N N . GLY A 1 103 ? -7.088 4.357 -12.108 1.00 97.50 103 GLY A N 1
ATOM 755 C CA . GLY A 1 103 ? -8.314 4.230 -12.897 1.00 97.50 103 GLY A CA 1
ATOM 756 C C . GLY A 1 103 ? -9.566 4.601 -12.112 1.00 97.50 103 GLY A C 1
ATOM 757 O O . GLY A 1 103 ? -9.604 4.448 -10.896 1.00 97.50 103 GLY A O 1
ATOM 758 N N . SER A 1 104 ? -10.598 5.071 -12.813 1.00 97.75 104 SER A N 1
ATOM 759 C CA . SER A 1 104 ? -11.862 5.500 -12.196 1.00 97.75 104 SER A CA 1
ATOM 760 C C . SER A 1 104 ? -12.730 4.352 -11.680 1.00 97.75 104 SER A C 1
ATOM 762 O O . SER A 1 104 ? -13.760 4.574 -11.061 1.00 97.75 104 SER A O 1
ATOM 764 N N . ASP A 1 105 ? -12.345 3.115 -11.965 1.00 97.88 105 ASP A N 1
ATOM 765 C CA . ASP A 1 105 ? -12.993 1.896 -11.497 1.00 97.88 105 ASP A CA 1
ATOM 766 C C . ASP A 1 105 ? -12.145 1.187 -10.424 1.00 97.88 105 ASP A C 1
ATOM 768 O O . ASP A 1 105 ? -12.192 -0.036 -10.288 1.00 97.88 105 ASP A O 1
ATOM 772 N N . MET A 1 106 ? -11.328 1.946 -9.682 1.00 98.62 106 MET A N 1
ATOM 773 C CA . MET A 1 106 ? -10.496 1.413 -8.603 1.00 98.62 106 MET A CA 1
ATOM 774 C C . MET A 1 106 ? -11.333 0.983 -7.396 1.00 98.62 106 MET A C 1
ATOM 776 O O . MET A 1 106 ? -12.183 1.736 -6.929 1.00 98.62 106 MET A O 1
ATOM 780 N N . SER A 1 107 ? -11.027 -0.197 -6.862 1.00 98.38 107 SER A N 1
ATOM 781 C CA . SER A 1 107 ? -11.478 -0.708 -5.564 1.00 98.38 107 SER A CA 1
ATOM 782 C C . SER A 1 107 ? -10.289 -1.345 -4.836 1.00 98.38 107 SER A C 1
ATOM 784 O O . SER A 1 107 ? -9.229 -1.569 -5.444 1.00 98.38 107 SER A O 1
ATOM 786 N N . GLN A 1 108 ? -10.446 -1.675 -3.557 1.00 98.44 108 GLN A N 1
ATOM 787 C CA . GLN A 1 108 ? -9.415 -2.364 -2.781 1.00 98.44 108 GLN A CA 1
ATOM 788 C C . GLN A 1 108 ? -9.079 -3.726 -3.395 1.00 98.44 108 GLN A C 1
ATOM 790 O O . GLN A 1 108 ? -7.906 -4.045 -3.598 1.00 98.44 108 GLN A O 1
ATOM 795 N N . GLU A 1 109 ? -10.083 -4.515 -3.776 1.00 97.62 109 GLU A N 1
ATOM 796 C CA . GLU A 1 109 ? -9.885 -5.837 -4.379 1.00 97.62 109 GLU A CA 1
ATOM 797 C C . GLU A 1 109 ? -9.262 -5.730 -5.761 1.00 97.62 109 GLU A C 1
ATOM 799 O O . GLU A 1 109 ? -8.421 -6.556 -6.116 1.00 97.62 109 GLU A O 1
ATOM 804 N N . LYS A 1 110 ? -9.631 -4.711 -6.546 1.00 97.69 110 LYS A N 1
ATOM 805 C CA . LYS A 1 110 ? -9.025 -4.494 -7.859 1.00 97.69 110 LYS A CA 1
ATOM 806 C C . LYS A 1 110 ? -7.531 -4.206 -7.733 1.00 97.69 110 LYS A C 1
ATOM 808 O O . LYS A 1 110 ? -6.744 -4.774 -8.499 1.00 97.69 110 LYS A O 1
ATOM 813 N N . CYS A 1 111 ? -7.144 -3.372 -6.769 1.00 98.56 111 CYS A N 1
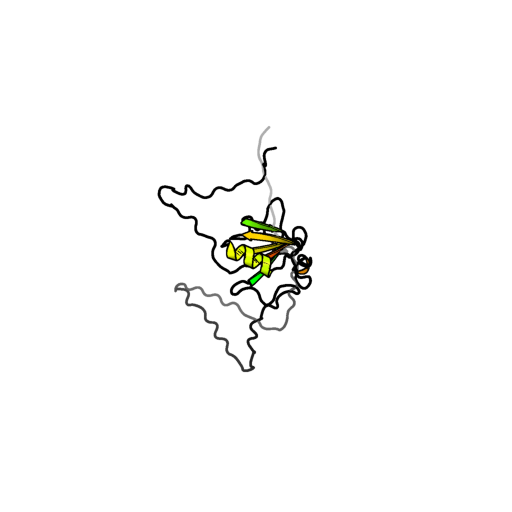ATOM 814 C CA . CYS A 1 111 ? -5.739 -3.088 -6.508 1.00 98.56 111 CYS A CA 1
ATOM 815 C C . CYS A 1 111 ? -4.991 -4.329 -6.008 1.00 98.56 111 CYS A C 1
ATOM 817 O O . CYS A 1 111 ? -3.961 -4.700 -6.572 1.00 98.56 111 CYS A O 1
ATOM 819 N N . ILE A 1 112 ? -5.554 -5.033 -5.023 1.00 98.44 112 ILE A N 1
ATOM 820 C CA . ILE A 1 112 ? -4.998 -6.289 -4.506 1.00 98.44 112 ILE A CA 1
ATOM 821 C C . ILE A 1 112 ? -4.787 -7.292 -5.638 1.00 98.44 112 ILE A C 1
ATOM 823 O O . ILE A 1 112 ? -3.686 -7.804 -5.809 1.00 98.44 112 ILE A O 1
ATOM 827 N N . ALA A 1 113 ? -5.801 -7.526 -6.470 1.00 97.38 113 ALA A N 1
ATOM 828 C CA . ALA A 1 113 ? -5.714 -8.475 -7.571 1.00 97.38 113 ALA A CA 1
ATOM 829 C C . ALA A 1 113 ? -4.681 -8.050 -8.628 1.00 97.38 113 ALA A C 1
ATOM 831 O O . ALA A 1 113 ? -4.057 -8.899 -9.263 1.00 97.38 113 ALA A O 1
ATOM 832 N N . PHE A 1 114 ? -4.492 -6.746 -8.850 1.00 98.12 114 PHE A N 1
ATOM 833 C CA . PHE A 1 114 ? -3.428 -6.241 -9.717 1.00 98.12 114 PHE A CA 1
ATOM 834 C C . PHE A 1 114 ? -2.035 -6.549 -9.154 1.00 98.12 114 PHE A C 1
ATOM 836 O O . PHE A 1 114 ? -1.190 -7.054 -9.899 1.00 98.12 114 PHE A O 1
ATOM 843 N N . CYS A 1 115 ? -1.806 -6.291 -7.866 1.00 98.25 115 CYS A N 1
ATOM 844 C CA . CYS A 1 115 ? -0.523 -6.550 -7.215 1.00 98.25 115 CYS A CA 1
ATOM 845 C C . CYS A 1 115 ? -0.223 -8.047 -7.097 1.00 98.25 115 CYS A C 1
ATOM 847 O O . CYS A 1 115 ? 0.878 -8.476 -7.447 1.00 98.25 115 CYS A O 1
ATOM 849 N N . ASP A 1 116 ? -1.222 -8.844 -6.723 1.00 97.12 116 ASP A N 1
ATOM 850 C CA . ASP A 1 116 ? -1.134 -10.298 -6.589 1.00 97.12 116 ASP A CA 1
ATOM 851 C C . ASP A 1 116 ? -0.757 -10.964 -7.924 1.00 97.12 116 ASP A C 1
ATOM 853 O O . ASP A 1 116 ? 0.218 -11.709 -8.001 1.00 97.12 116 ASP A O 1
ATOM 857 N N . ARG A 1 117 ? -1.414 -10.582 -9.035 1.00 96.94 117 ARG A N 1
ATOM 858 C CA . ARG A 1 117 ? -1.059 -11.068 -10.388 1.00 96.94 117 ARG A CA 1
ATOM 859 C C . ARG A 1 117 ? 0.357 -10.701 -10.827 1.00 96.94 117 ARG A C 1
ATOM 861 O O . ARG A 1 117 ? 0.895 -11.332 -11.735 1.00 96.94 117 ARG A O 1
ATOM 868 N N . LYS A 1 118 ? 0.941 -9.656 -10.242 1.00 96.69 118 LYS A N 1
ATOM 869 C CA . LYS A 1 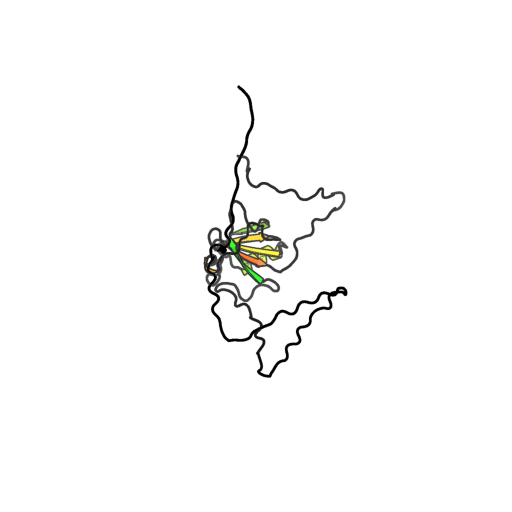118 ? 2.320 -9.226 -10.503 1.00 96.69 118 LYS A CA 1
ATOM 870 C C . LYS A 1 118 ? 3.327 -9.824 -9.517 1.00 96.69 118 LYS A C 1
ATOM 872 O O . LYS A 1 118 ? 4.517 -9.561 -9.665 1.00 96.69 118 LYS A O 1
ATOM 877 N N . GLY A 1 119 ? 2.868 -10.634 -8.564 1.00 95.69 119 GLY A N 1
ATOM 878 C CA . GLY A 1 119 ? 3.700 -11.314 -7.577 1.00 95.69 119 GLY A CA 1
ATOM 879 C C . GLY A 1 119 ? 4.070 -10.467 -6.360 1.00 95.69 119 GLY A C 1
ATOM 880 O O . GLY A 1 119 ? 4.919 -10.893 -5.586 1.00 95.69 119 GLY A O 1
ATOM 881 N N . TYR A 1 120 ? 3.472 -9.288 -6.174 1.00 97.69 120 TYR A N 1
ATOM 882 C CA . TYR A 1 120 ? 3.737 -8.434 -5.014 1.00 97.69 120 TYR A CA 1
ATOM 883 C C . TYR A 1 120 ? 2.923 -8.880 -3.795 1.00 97.69 120 TYR A C 1
ATOM 885 O O . TYR A 1 120 ? 1.730 -9.152 -3.908 1.00 97.69 120 TYR A O 1
ATOM 893 N N . SER A 1 121 ? 3.558 -8.895 -2.621 1.00 97.25 121 SER A N 1
ATOM 894 C CA . SER A 1 121 ? 2.947 -9.312 -1.348 1.00 97.25 121 SER A CA 1
ATOM 895 C C . SER A 1 121 ? 2.268 -8.176 -0.576 1.00 97.25 121 SER A C 1
ATOM 897 O O . SER A 1 121 ? 1.618 -8.413 0.449 1.00 97.25 121 SER A O 1
ATOM 899 N N . VAL A 1 122 ? 2.420 -6.936 -1.048 1.00 98.38 122 VAL A N 1
ATOM 900 C CA . VAL A 1 122 ? 1.831 -5.729 -0.466 1.00 98.38 122 VAL A CA 1
ATOM 901 C C . VAL A 1 122 ? 1.162 -4.909 -1.566 1.00 98.38 122 VAL A C 1
ATOM 903 O O . VAL A 1 122 ? 1.724 -4.701 -2.644 1.00 98.38 122 VAL A O 1
ATOM 906 N N . ALA A 1 123 ? -0.042 -4.436 -1.278 1.00 98.56 123 ALA A N 1
ATOM 907 C CA . ALA A 1 123 ? -0.837 -3.569 -2.133 1.00 98.56 123 ALA A CA 1
ATOM 908 C C . ALA A 1 123 ? -1.295 -2.363 -1.316 1.00 98.56 123 ALA A C 1
ATOM 910 O O . ALA A 1 123 ? -1.505 -2.472 -0.107 1.00 98.56 123 ALA A O 1
ATOM 911 N N . GLY A 1 124 ? -1.481 -1.225 -1.965 1.00 98.62 124 GLY A N 1
ATOM 912 C CA . GLY A 1 124 ? -2.014 -0.046 -1.314 1.00 98.62 124 GLY A CA 1
ATOM 913 C C . GLY A 1 124 ? -2.800 0.826 -2.270 1.00 98.62 124 GLY A C 1
ATOM 914 O O . GLY A 1 124 ? -2.429 0.975 -3.433 1.00 98.62 124 GLY A O 1
ATOM 915 N N . VAL A 1 125 ? -3.894 1.383 -1.767 1.00 98.81 125 VAL A N 1
ATOM 916 C CA . VAL A 1 125 ? -4.766 2.293 -2.513 1.00 98.81 125 VAL A CA 1
ATOM 917 C C . VAL A 1 125 ? -4.659 3.706 -1.955 1.00 98.81 125 VAL A C 1
ATOM 919 O O . VAL A 1 125 ? -4.675 3.901 -0.737 1.00 98.81 125 VAL A O 1
ATOM 922 N N . GLU A 1 126 ? -4.551 4.682 -2.851 1.00 98.62 126 GLU A N 1
ATOM 923 C CA . GLU A 1 126 ? -4.454 6.104 -2.517 1.00 98.62 126 GLU A CA 1
ATOM 924 C C . GLU A 1 126 ? -5.369 6.931 -3.425 1.00 98.62 126 GLU A C 1
ATOM 926 O O . GLU A 1 126 ? -5.707 6.550 -4.552 1.00 98.62 126 GLU A O 1
ATOM 931 N N . TRP A 1 127 ? -5.771 8.095 -2.920 1.00 98.25 127 TRP A N 1
ATOM 932 C CA . TRP A 1 127 ? -6.463 9.133 -3.672 1.00 98.25 127 TRP A CA 1
ATOM 933 C C . TRP A 1 127 ? -7.719 8.650 -4.423 1.00 98.25 127 TRP A C 1
ATOM 935 O O . TRP A 1 127 ? -8.090 9.197 -5.462 1.00 98.25 127 TRP A O 1
ATOM 945 N N . GLY A 1 128 ? -8.410 7.629 -3.908 1.00 98.56 128 GLY A N 1
ATOM 946 C CA . GLY A 1 128 ? -9.649 7.078 -4.471 1.00 98.56 128 GLY A CA 1
ATOM 947 C C . GLY A 1 128 ? -9.480 6.232 -5.738 1.00 98.56 128 GLY A C 1
ATOM 948 O O . GLY A 1 128 ? -10.362 5.442 -6.066 1.00 98.56 128 GLY A O 1
ATOM 949 N N . ARG A 1 129 ? -8.367 6.381 -6.461 1.00 98.69 129 ARG A N 1
ATOM 950 C CA . ARG A 1 129 ? -8.208 5.853 -7.827 1.00 98.69 129 ARG A CA 1
ATOM 951 C C . ARG A 1 129 ? -6.847 5.246 -8.122 1.00 98.69 129 ARG A C 1
ATOM 953 O O . ARG A 1 129 ? -6.642 4.736 -9.222 1.00 98.69 129 ARG A O 1
ATOM 960 N N . GLU A 1 130 ? -5.900 5.371 -7.203 1.00 98.62 130 GLU A N 1
ATOM 961 C CA . GLU A 1 130 ? -4.513 4.968 -7.397 1.00 98.62 130 GLU A CA 1
ATOM 962 C C . GLU A 1 130 ? -4.245 3.659 -6.666 1.00 98.62 130 GLU A C 1
ATOM 964 O O . GLU A 1 130 ? -4.791 3.402 -5.594 1.00 98.62 130 GLU A O 1
ATOM 969 N N . CYS A 1 131 ? -3.405 2.827 -7.269 1.00 98.75 131 CYS A N 1
ATOM 970 C CA . CYS A 1 131 ? -2.969 1.555 -6.730 1.00 98.75 131 CYS A CA 1
ATOM 971 C C . CYS A 1 131 ? -1.453 1.443 -6.847 1.00 98.75 131 CYS A C 1
ATOM 973 O O . CYS A 1 131 ? -0.886 1.664 -7.922 1.00 98.75 131 CYS A O 1
ATOM 975 N N . TYR A 1 132 ? -0.821 1.040 -5.754 1.00 98.75 132 TYR A N 1
ATOM 976 C CA . TYR A 1 132 ? 0.615 0.858 -5.626 1.00 98.75 132 TYR A CA 1
ATOM 977 C C . TYR A 1 132 ? 0.910 -0.529 -5.065 1.00 98.75 132 TYR A C 1
ATOM 979 O O . TYR A 1 132 ? 0.230 -1.009 -4.161 1.00 98.75 132 TYR A O 1
ATOM 987 N N . CYS A 1 133 ? 1.940 -1.176 -5.593 1.00 98.69 133 CYS A N 1
ATOM 988 C CA . CYS A 1 133 ? 2.381 -2.492 -5.161 1.00 98.69 133 CYS A CA 1
ATOM 989 C C . CYS A 1 133 ? 3.770 -2.416 -4.538 1.00 98.69 133 CYS A C 1
ATOM 991 O O . CYS A 1 133 ? 4.589 -1.568 -4.887 1.00 98.69 133 CYS A O 1
ATOM 993 N N . GLY A 1 134 ? 4.076 -3.353 -3.657 1.00 97.62 134 GLY A N 1
ATOM 994 C CA . GLY A 1 134 ? 5.408 -3.514 -3.102 1.00 97.62 134 GLY A CA 1
ATOM 995 C C . GLY A 1 134 ? 5.593 -4.903 -2.519 1.00 97.62 134 GLY A C 1
ATOM 996 O O . GLY A 1 134 ? 4.652 -5.678 -2.379 1.00 97.62 134 GLY A O 1
ATOM 997 N N . TYR A 1 135 ? 6.836 -5.235 -2.201 1.00 96.19 135 TYR A N 1
ATOM 998 C CA . TYR A 1 135 ? 7.138 -6.448 -1.440 1.00 96.19 135 TYR A CA 1
ATOM 999 C C . TYR A 1 135 ? 7.223 -6.172 0.062 1.00 96.19 135 TYR A C 1
ATOM 1001 O O . TYR A 1 135 ? 7.063 -7.076 0.873 1.00 96.19 135 TYR A O 1
ATOM 1009 N N . LEU A 1 136 ? 7.507 -4.919 0.424 1.00 95.06 136 LEU A N 1
ATOM 1010 C CA . LEU A 1 136 ? 7.660 -4.415 1.783 1.00 95.06 136 LEU A CA 1
ATOM 1011 C C . LEU A 1 136 ? 7.200 -2.957 1.808 1.00 95.06 136 LEU A C 1
ATOM 1013 O O . LEU A 1 136 ? 7.227 -2.281 0.778 1.00 95.06 136 LEU A O 1
ATOM 1017 N N . LEU A 1 137 ? 6.837 -2.476 2.994 1.00 95.75 137 LEU A N 1
ATOM 1018 C CA . LEU A 1 137 ? 6.689 -1.047 3.237 1.00 95.75 137 LEU A CA 1
ATOM 1019 C C . LEU A 1 137 ? 8.063 -0.398 3.410 1.00 95.75 137 LEU A C 1
ATOM 1021 O O . LEU A 1 137 ? 8.925 -0.940 4.108 1.00 95.75 137 LEU A O 1
ATOM 1025 N N . ALA A 1 138 ? 8.251 0.778 2.813 1.00 94.56 138 ALA A N 1
ATOM 1026 C CA . ALA A 1 138 ? 9.408 1.616 3.106 1.00 94.56 138 ALA A CA 1
ATOM 1027 C C . ALA A 1 138 ? 9.444 2.002 4.595 1.00 94.56 138 ALA A C 1
ATOM 1029 O O . ALA A 1 138 ? 8.412 2.098 5.259 1.00 94.56 138 ALA A O 1
ATOM 1030 N N . SER A 1 139 ? 10.635 2.296 5.121 1.00 91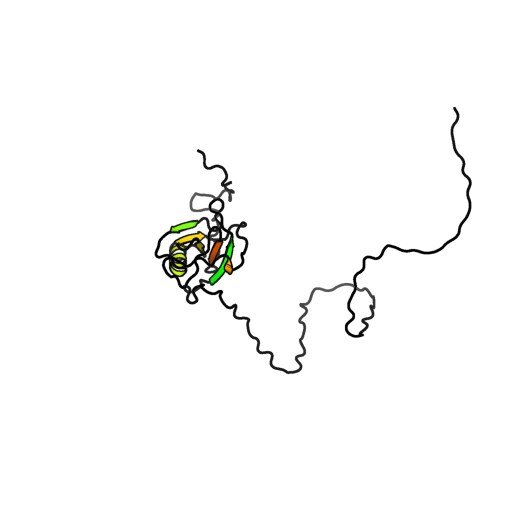.19 139 SER A N 1
ATOM 1031 C CA . SER A 1 139 ? 10.805 2.743 6.513 1.00 91.19 139 SER A CA 1
ATOM 1032 C C . SER A 1 139 ? 10.102 4.071 6.822 1.00 91.19 139 SER A C 1
ATOM 1034 O O . SER A 1 139 ? 9.841 4.366 7.986 1.00 91.19 139 SER A O 1
ATOM 1036 N N . SER A 1 140 ? 9.769 4.854 5.793 1.00 90.69 140 SER A N 1
ATOM 1037 C CA . SER A 1 140 ? 8.966 6.076 5.880 1.00 90.69 140 SER A CA 1
ATOM 1038 C C . SER A 1 140 ? 7.469 5.826 6.107 1.00 90.69 140 SER A C 1
ATOM 1040 O O . SER A 1 140 ? 6.735 6.782 6.346 1.00 90.69 140 SER A O 1
ATOM 1042 N N . ALA A 1 141 ? 6.995 4.577 6.047 1.00 95.38 141 ALA A N 1
ATOM 1043 C CA . ALA A 1 141 ? 5.588 4.232 6.233 1.00 95.38 141 ALA A CA 1
ATOM 1044 C C . ALA A 1 141 ? 5.170 4.312 7.709 1.00 95.38 141 ALA A C 1
ATOM 1046 O O . ALA A 1 141 ? 5.162 3.317 8.438 1.00 95.38 141 ALA A O 1
ATOM 1047 N N . ILE A 1 142 ? 4.771 5.498 8.158 1.00 97.62 142 ILE A N 1
ATOM 1048 C CA . ILE A 1 142 ? 4.272 5.722 9.515 1.00 97.62 142 ILE A CA 1
ATOM 1049 C C . ILE A 1 142 ? 2.786 5.375 9.551 1.00 97.62 142 ILE A C 1
ATOM 1051 O O . ILE A 1 142 ? 2.029 5.782 8.674 1.00 97.62 142 ILE A O 1
ATOM 1055 N N . LYS A 1 143 ? 2.355 4.611 10.560 1.00 98.12 143 LYS A N 1
ATOM 1056 C CA . LYS A 1 143 ? 0.934 4.302 10.740 1.00 98.12 143 LYS A CA 1
ATOM 1057 C C . LYS A 1 143 ? 0.160 5.578 11.080 1.00 98.12 143 LYS A C 1
ATOM 1059 O O . LYS A 1 143 ? 0.564 6.309 11.981 1.00 98.12 143 LYS A O 1
ATOM 1064 N N . ALA A 1 144 ? -0.939 5.814 10.378 1.00 98.19 144 ALA A N 1
ATOM 1065 C CA . ALA A 1 144 ? -1.825 6.954 10.572 1.00 98.19 144 ALA A CA 1
ATOM 1066 C C . ALA A 1 144 ? -3.176 6.499 11.163 1.00 98.19 144 ALA A C 1
ATOM 1068 O O . ALA A 1 144 ? -3.499 5.305 11.103 1.00 98.19 144 ALA A O 1
ATOM 1069 N N . PRO A 1 145 ? -3.959 7.417 11.754 1.00 98.19 145 PRO A N 1
ATOM 1070 C CA . PRO A 1 145 ? -5.345 7.151 12.127 1.00 98.19 145 PRO A CA 1
ATOM 1071 C C . PRO A 1 145 ? -6.181 6.699 10.919 1.00 98.19 145 PRO A C 1
ATOM 1073 O O . PRO A 1 145 ? -5.971 7.162 9.799 1.00 98.19 145 PRO A O 1
ATOM 1076 N N . GLU A 1 146 ? -7.127 5.785 11.134 1.00 97.88 146 GLU A N 1
ATOM 1077 C CA . GLU A 1 146 ? -7.916 5.176 10.049 1.00 97.88 146 GLU A CA 1
ATOM 1078 C C . GLU A 1 146 ? -8.809 6.208 9.340 1.00 97.88 146 GLU A C 1
ATOM 1080 O O . GLU A 1 146 ? -9.023 6.133 8.133 1.00 97.88 146 GLU A O 1
ATOM 1085 N N . GLU A 1 147 ? -9.271 7.220 10.072 1.00 97.25 147 GLU A N 1
ATOM 1086 C CA . GLU A 1 147 ? -10.049 8.352 9.569 1.00 97.25 147 GLU A CA 1
ATOM 1087 C C . GLU A 1 147 ? -9.290 9.233 8.564 1.00 97.25 147 GLU A C 1
ATOM 1089 O O . GLU A 1 147 ? -9.918 9.931 7.765 1.00 97.25 147 GLU A O 1
ATOM 1094 N N . GLU A 1 148 ? -7.955 9.186 8.560 1.00 98.25 148 GLU A N 1
ATOM 1095 C CA . GLU A 1 148 ? -7.135 9.906 7.582 1.00 98.25 148 GLU A CA 1
ATOM 1096 C C . GLU A 1 148 ? -7.060 9.171 6.234 1.00 98.25 148 GLU A C 1
ATOM 1098 O O . GLU A 1 148 ? -6.659 9.770 5.244 1.00 98.25 148 GLU A O 1
ATOM 1103 N N . CYS A 1 149 ? -7.492 7.909 6.165 1.00 98.38 149 CYS A N 1
ATOM 1104 C CA . CYS A 1 149 ? -7.673 7.160 4.924 1.00 98.38 149 CYS A CA 1
ATOM 1105 C C . CYS A 1 149 ? -9.169 7.015 4.594 1.00 98.38 149 CYS A C 1
ATOM 1107 O O . CYS A 1 149 ? -9.695 5.904 4.539 1.00 98.38 149 CYS A O 1
ATOM 1109 N N . SER A 1 150 ? -9.876 8.136 4.431 1.00 97.94 150 SER A N 1
ATOM 1110 C CA . SER A 1 150 ? -11.344 8.170 4.322 1.00 97.94 150 SER A CA 1
ATOM 1111 C C . SER A 1 150 ? -11.888 8.511 2.932 1.00 97.94 150 SER A C 1
ATOM 1113 O O . SER A 1 150 ? -13.108 8.564 2.747 1.00 97.94 150 SER A O 1
ATOM 1115 N N . LYS A 1 151 ? -11.030 8.708 1.927 1.00 98.50 151 LYS A N 1
ATOM 1116 C CA . LYS A 1 151 ? -11.471 9.008 0.564 1.00 98.50 151 LYS A CA 1
ATOM 1117 C C . LYS A 1 151 ? -12.169 7.792 -0.049 1.00 98.50 151 LYS A C 1
ATOM 1119 O O . LYS A 1 151 ? -11.548 6.737 -0.122 1.00 98.50 151 LYS A O 1
ATOM 1124 N N . PRO A 1 152 ? -13.404 7.913 -0.566 1.00 98.56 152 PRO A N 1
ATOM 1125 C CA . PRO A 1 152 ? -14.071 6.788 -1.211 1.00 98.56 152 PRO A CA 1
ATOM 1126 C C . PRO A 1 152 ? -13.316 6.301 -2.450 1.00 98.56 152 PRO A C 1
ATOM 1128 O O . PRO A 1 152 ? -12.812 7.122 -3.228 1.00 98.56 152 PRO A O 1
ATOM 1131 N N . CYS A 1 153 ? -13.291 4.989 -2.669 1.00 98.75 153 CYS A N 1
ATOM 1132 C CA . CYS A 1 153 ? -12.814 4.423 -3.926 1.00 98.75 153 CYS A CA 1
ATOM 1133 C C . CYS A 1 153 ? -13.740 4.846 -5.080 1.00 98.75 153 CYS A C 1
ATOM 1135 O O . CYS A 1 153 ? -14.966 4.870 -4.944 1.00 98.75 153 CYS A O 1
ATOM 1137 N N . GLU A 1 154 ? -13.173 5.190 -6.237 1.00 98.69 154 GLU A N 1
ATOM 1138 C CA . GLU A 1 154 ? -13.959 5.644 -7.392 1.00 98.69 154 GLU A CA 1
ATOM 1139 C C . GLU A 1 154 ? -14.787 4.505 -8.012 1.00 98.69 154 GLU A C 1
ATOM 1141 O O . GLU A 1 154 ? -15.918 4.736 -8.440 1.00 98.69 154 GLU A O 1
ATOM 1146 N N . GLY A 1 155 ? -14.268 3.273 -7.991 1.00 98.12 155 GLY A N 1
ATOM 1147 C CA . GLY A 1 155 ? -14.943 2.075 -8.496 1.00 98.12 155 GLY A CA 1
ATOM 1148 C C . GLY A 1 155 ? -15.897 1.408 -7.508 1.00 98.12 155 GLY A C 1
ATOM 1149 O O . GLY A 1 155 ? -16.784 0.675 -7.940 1.00 98.12 155 GLY A O 1
ATOM 1150 N N . ASN A 1 156 ? -15.753 1.674 -6.207 1.00 97.88 156 ASN A N 1
ATOM 1151 C CA . ASN A 1 156 ? -16.700 1.243 -5.182 1.00 97.88 156 ASN A CA 1
ATOM 1152 C C . ASN A 1 156 ? -16.782 2.270 -4.044 1.00 97.88 156 ASN A C 1
ATOM 1154 O O . ASN A 1 156 ? -15.917 2.331 -3.177 1.00 97.88 156 ASN A O 1
ATOM 1158 N N . ARG A 1 157 ? -17.848 3.073 -4.019 1.00 97.69 157 ARG A N 1
ATOM 1159 C CA . ARG A 1 157 ? -17.983 4.179 -3.056 1.00 97.69 157 ARG A CA 1
ATOM 1160 C C . ARG A 1 157 ? -18.264 3.737 -1.617 1.00 97.69 157 ARG A C 1
ATOM 1162 O O . ARG A 1 157 ? -18.204 4.584 -0.729 1.00 97.69 157 ARG A O 1
ATOM 1169 N N . ASP A 1 158 ? -18.568 2.458 -1.403 1.00 97.38 158 ASP A N 1
ATOM 1170 C CA . ASP A 1 158 ? -18.724 1.875 -0.067 1.00 97.38 158 ASP A CA 1
ATOM 1171 C C . ASP A 1 158 ? -17.369 1.511 0.564 1.00 97.38 158 ASP A C 1
ATOM 1173 O O . ASP A 1 158 ? -17.296 1.213 1.757 1.00 97.38 158 ASP A O 1
ATOM 1177 N N . GLU A 1 159 ? -16.292 1.561 -0.223 1.00 98.19 159 GLU A N 1
ATOM 1178 C CA . GLU A 1 159 ? -14.921 1.338 0.217 1.00 98.19 159 GLU A CA 1
ATOM 1179 C C . GLU A 1 159 ? -14.131 2.643 0.334 1.00 98.19 159 GLU A C 1
ATOM 1181 O O . GLU A 1 159 ? -14.396 3.622 -0.368 1.00 98.19 159 GLU A O 1
ATOM 1186 N N . VAL A 1 160 ? -13.098 2.634 1.180 1.00 98.56 160 VAL A N 1
ATOM 1187 C CA . VAL A 1 160 ? -12.113 3.719 1.287 1.00 98.56 160 VAL A CA 1
ATOM 1188 C C . VAL A 1 160 ? -10.801 3.368 0.579 1.00 98.56 160 VAL A C 1
ATOM 1190 O O . VAL A 1 160 ? -10.334 2.233 0.617 1.00 98.56 160 VAL A O 1
ATOM 1193 N N . CYS A 1 161 ? -10.214 4.349 -0.097 1.00 98.62 161 CYS A N 1
ATOM 1194 C CA . CYS A 1 161 ? -9.015 4.229 -0.918 1.00 98.62 161 CYS A CA 1
ATOM 1195 C C . CYS A 1 161 ? -8.037 5.377 -0.623 1.00 98.62 161 CYS A C 1
ATOM 1197 O O . CYS A 1 161 ? -7.670 6.160 -1.503 1.00 98.62 161 CYS A O 1
ATOM 1199 N N . GLY A 1 162 ? -7.630 5.473 0.637 1.00 98.38 162 GLY A N 1
ATOM 1200 C CA . GLY A 1 162 ? -6.612 6.381 1.139 1.00 98.38 162 GLY A CA 1
ATOM 1201 C C . GLY A 1 162 ? -7.114 7.810 1.306 1.00 98.38 162 GLY A C 1
ATOM 1202 O O . GLY A 1 162 ? -8.280 8.047 1.605 1.00 98.38 162 GLY A O 1
ATOM 1203 N N . GLU A 1 163 ? -6.207 8.759 1.134 1.00 98.31 163 GLU A N 1
ATOM 1204 C CA . GLU A 1 163 ? -6.414 10.204 0.990 1.00 98.31 163 GLU A CA 1
ATOM 1205 C C . GLU A 1 163 ? -5.106 10.789 0.417 1.00 98.31 163 GLU A C 1
ATOM 1207 O O . GLU A 1 163 ? -4.164 10.049 0.135 1.00 98.31 163 GLU A O 1
ATOM 1212 N N . GLY A 1 164 ? -5.005 12.099 0.206 1.00 96.62 164 GLY A N 1
ATOM 1213 C CA . GLY A 1 164 ? -3.764 12.716 -0.273 1.00 96.62 164 GLY A CA 1
ATOM 1214 C C . GLY A 1 164 ? -2.617 12.515 0.724 1.00 96.62 164 GLY A C 1
ATOM 1215 O O . GLY A 1 164 ? -2.642 13.085 1.815 1.00 96.62 164 GLY A O 1
ATOM 1216 N N . GLY A 1 165 ? -1.606 11.718 0.364 1.00 97.31 165 GLY A N 1
ATOM 1217 C CA . GLY A 1 165 ? -0.504 11.356 1.258 1.00 97.31 165 GLY A CA 1
ATOM 1218 C C . GLY A 1 165 ? -0.898 10.351 2.346 1.00 97.31 165 GLY A C 1
ATOM 1219 O O . GLY A 1 165 ? -0.256 10.303 3.405 1.00 97.31 165 GLY A O 1
ATOM 1220 N N . ARG A 1 166 ? -1.975 9.585 2.135 1.00 98.44 166 ARG A N 1
ATOM 1221 C CA . ARG A 1 166 ? -2.457 8.529 3.037 1.00 98.44 166 ARG A CA 1
ATOM 1222 C C . ARG A 1 166 ? -2.876 7.305 2.244 1.00 98.44 166 ARG A C 1
ATOM 1224 O O . ARG A 1 166 ? -3.712 7.396 1.357 1.00 98.44 166 ARG A O 1
ATOM 1231 N N . ILE A 1 167 ? -2.341 6.147 2.599 1.00 98.81 167 ILE A N 1
ATOM 1232 C CA . ILE A 1 167 ? -2.531 4.907 1.849 1.00 98.81 167 ILE A CA 1
ATOM 1233 C C . ILE A 1 167 ? -3.123 3.821 2.750 1.00 98.81 167 ILE A C 1
ATOM 1235 O O . ILE A 1 167 ? -2.595 3.539 3.829 1.00 98.81 167 ILE A O 1
ATOM 1239 N N . ASN A 1 168 ? -4.219 3.191 2.315 1.00 98.75 168 ASN A N 1
ATOM 1240 C CA . ASN A 1 168 ? -4.703 1.960 2.946 1.00 98.75 168 ASN A CA 1
ATOM 1241 C C . ASN A 1 168 ? -3.833 0.806 2.446 1.00 98.75 168 ASN A C 1
ATOM 1243 O O . ASN A 1 168 ? -3.784 0.562 1.241 1.00 98.75 168 ASN A O 1
ATOM 1247 N N . VAL A 1 169 ? -3.168 0.088 3.353 1.00 98.62 169 VAL A N 1
ATOM 1248 C CA . VAL A 1 169 ? -2.220 -0.979 3.006 1.00 98.62 169 VAL A CA 1
ATOM 1249 C C . VAL A 1 169 ? -2.810 -2.356 3.283 1.00 98.62 169 VAL A C 1
ATOM 1251 O O . VAL A 1 169 ? -3.363 -2.614 4.352 1.00 98.62 169 VAL A O 1
ATOM 1254 N N . PHE A 1 170 ? -2.607 -3.270 2.341 1.00 98.38 170 PHE A N 1
ATOM 1255 C CA . PHE A 1 170 ? -3.005 -4.669 2.400 1.00 98.38 170 PHE A CA 1
ATOM 1256 C C . PHE A 1 170 ? -1.798 -5.569 2.161 1.00 98.38 170 PHE A C 1
ATOM 1258 O O . PHE A 1 170 ? -0.882 -5.212 1.423 1.00 98.38 170 PHE A O 1
ATOM 1265 N N . THR A 1 171 ? -1.798 -6.757 2.756 1.00 97.56 171 THR A N 1
ATOM 1266 C CA . THR A 1 171 ? -0.741 -7.749 2.537 1.00 97.56 171 THR A CA 1
ATOM 1267 C C . THR A 1 171 ? -1.272 -9.173 2.576 1.00 97.56 171 THR A C 1
ATOM 1269 O O . THR A 1 171 ? -2.187 -9.479 3.346 1.00 97.56 171 THR A O 1
ATOM 1272 N N . ASN A 1 172 ? -0.668 -10.053 1.777 1.00 96.38 172 ASN A N 1
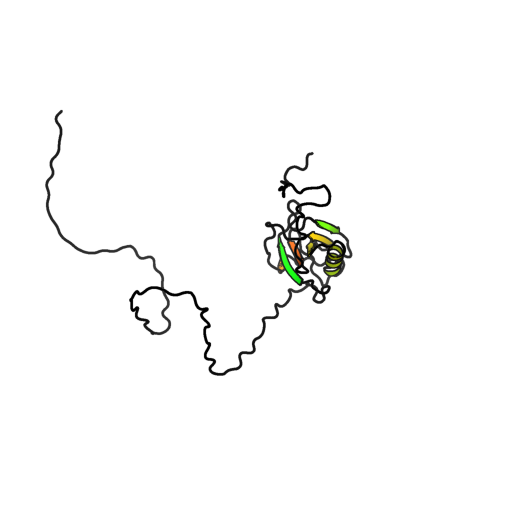ATOM 1273 C CA . ASN A 1 172 ? -0.904 -11.496 1.821 1.00 96.38 172 ASN A CA 1
ATOM 1274 C C . ASN A 1 172 ? 0.023 -12.249 2.802 1.00 96.38 172 ASN A C 1
ATOM 1276 O O . ASN A 1 172 ? -0.086 -13.472 2.946 1.00 96.38 172 ASN A O 1
ATOM 1280 N N . GLY A 1 173 ? 0.933 -11.528 3.471 1.00 93.75 173 GLY A N 1
ATOM 1281 C CA . GLY A 1 173 ? 1.901 -12.061 4.430 1.00 93.75 173 GLY A CA 1
ATOM 1282 C C . GLY A 1 173 ? 3.081 -12.819 3.815 1.00 93.75 173 GLY A C 1
ATOM 1283 O O . GLY A 1 173 ? 3.881 -13.378 4.565 1.00 93.75 173 GLY A O 1
ATOM 1284 N N . ASP A 1 174 ? 3.202 -12.864 2.488 1.00 93.69 174 ASP A N 1
ATOM 1285 C CA . ASP A 1 174 ? 4.331 -13.518 1.834 1.00 93.69 174 ASP A CA 1
ATOM 1286 C C . ASP A 1 174 ? 5.610 -12.690 1.998 1.00 93.69 174 ASP A C 1
ATOM 1288 O O . ASP A 1 174 ? 5.607 -11.455 1.954 1.00 93.69 174 ASP A O 1
ATOM 1292 N N . ALA A 1 175 ? 6.725 -13.391 2.195 1.00 88.25 175 ALA A N 1
ATOM 1293 C CA . ALA A 1 175 ? 8.027 -12.755 2.290 1.00 88.25 175 ALA A CA 1
ATOM 1294 C C . ALA A 1 175 ? 8.406 -12.099 0.957 1.00 88.25 175 ALA A C 1
ATOM 1296 O O . ALA A 1 175 ? 8.112 -12.620 -0.121 1.00 88.25 175 ALA A O 1
ATOM 1297 N N . ALA A 1 176 ? 9.124 -10.981 1.044 1.00 87.50 176 ALA A N 1
ATOM 1298 C CA . ALA A 1 176 ? 9.763 -10.398 -0.122 1.00 87.50 176 ALA A CA 1
ATOM 1299 C C . ALA A 1 176 ? 10.701 -11.420 -0.796 1.00 87.50 176 ALA A C 1
ATOM 1301 O O . ALA A 1 176 ? 11.322 -12.231 -0.096 1.00 87.50 176 ALA A O 1
ATOM 1302 N N . PRO A 1 177 ? 10.851 -11.374 -2.133 1.00 84.56 177 PRO A N 1
ATOM 1303 C CA . PRO A 1 177 ? 11.802 -12.214 -2.840 1.00 84.56 177 PRO A CA 1
ATOM 1304 C C . PRO A 1 177 ? 13.200 -12.082 -2.237 1.00 84.56 177 PRO A C 1
ATOM 1306 O O . PRO A 1 177 ? 13.693 -10.976 -2.002 1.00 84.56 177 PRO A O 1
ATOM 1309 N N . ALA A 1 178 ? 13.853 -13.218 -2.001 1.00 82.88 178 ALA A N 1
ATOM 1310 C CA . ALA A 1 178 ? 15.240 -13.215 -1.569 1.00 82.88 178 ALA A CA 1
ATOM 1311 C C . ALA A 1 178 ? 16.132 -12.688 -2.702 1.00 82.88 178 ALA A C 1
ATOM 1313 O O . ALA A 1 178 ? 16.000 -13.106 -3.855 1.00 82.88 178 ALA A O 1
ATOM 1314 N N . ILE A 1 179 ? 17.076 -11.806 -2.370 1.00 78.62 179 ILE A N 1
ATOM 1315 C CA . ILE A 1 179 ? 18.138 -11.428 -3.302 1.00 78.62 179 ILE A CA 1
ATOM 1316 C C . ILE A 1 179 ? 19.011 -12.664 -3.517 1.00 78.62 179 ILE A C 1
ATOM 1318 O O . ILE A 1 179 ? 19.693 -13.125 -2.599 1.00 78.62 179 ILE A O 1
ATOM 1322 N N . LEU A 1 180 ? 18.977 -13.221 -4.725 1.00 81.50 180 LEU A N 1
ATOM 1323 C CA . LEU A 1 180 ? 19.843 -14.337 -5.077 1.00 81.50 180 LEU A CA 1
ATOM 1324 C C . LEU A 1 180 ? 21.297 -13.856 -5.106 1.00 81.50 180 LEU A C 1
ATOM 1326 O O . LEU A 1 180 ? 21.620 -12.840 -5.721 1.00 81.50 180 LEU A O 1
ATOM 1330 N N . ALA A 1 181 ? 22.191 -14.614 -4.469 1.00 82.12 181 ALA A N 1
ATOM 1331 C CA . ALA A 1 181 ? 23.6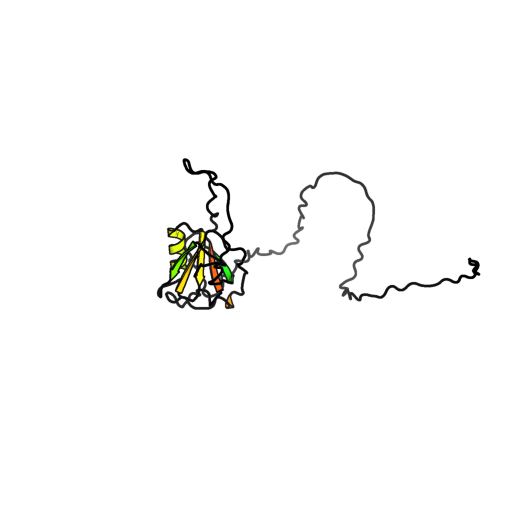26 -14.342 -4.535 1.00 82.12 181 ALA A CA 1
ATOM 1332 C C . ALA A 1 181 ? 24.173 -14.495 -5.968 1.00 82.12 181 ALA A C 1
ATOM 1334 O O . ALA A 1 181 ? 25.154 -13.841 -6.324 1.00 82.12 181 ALA A O 1
ATOM 1335 N N . ALA A 1 182 ? 23.528 -15.331 -6.791 1.00 83.75 182 ALA A N 1
ATOM 1336 C CA . ALA A 1 182 ? 23.817 -15.473 -8.209 1.00 83.75 182 ALA A CA 1
ATOM 1337 C C . ALA A 1 182 ? 22.602 -15.983 -9.006 1.00 83.75 182 ALA A C 1
ATOM 1339 O O . ALA A 1 182 ? 21.747 -16.684 -8.463 1.00 83.75 182 ALA A O 1
ATOM 1340 N N . SER A 1 183 ? 22.556 -15.657 -10.299 1.00 84.56 183 SER A N 1
ATOM 1341 C CA . SER A 1 183 ? 21.633 -16.217 -11.293 1.00 84.56 183 SER A CA 1
ATOM 1342 C C . SER A 1 183 ? 22.405 -16.468 -12.590 1.00 84.56 183 SER A C 1
ATOM 1344 O O . SER A 1 183 ? 22.793 -15.520 -13.273 1.00 84.56 183 SER A O 1
ATOM 1346 N N . GLY A 1 184 ? 22.688 -17.734 -12.912 1.00 87.69 184 GLY A N 1
ATOM 1347 C CA . GLY A 1 184 ? 23.627 -18.075 -13.988 1.00 87.69 184 GLY A CA 1
ATOM 1348 C C . GLY A 1 184 ? 25.021 -17.498 -13.714 1.00 87.69 184 GLY A C 1
ATOM 1349 O O . GLY A 1 184 ? 25.536 -17.640 -12.606 1.00 87.69 184 GLY A O 1
ATOM 1350 N N . ASP A 1 185 ? 25.596 -16.803 -14.697 1.00 92.25 185 ASP A N 1
ATOM 1351 C CA . ASP A 1 185 ? 26.908 -16.149 -14.575 1.00 92.25 185 ASP A CA 1
ATOM 1352 C C . ASP A 1 185 ? 26.856 -14.795 -13.837 1.00 92.25 185 ASP A C 1
ATOM 1354 O O . ASP A 1 185 ? 27.892 -14.191 -13.549 1.00 92.25 185 ASP A O 1
ATOM 1358 N N . PHE A 1 186 ? 25.661 -14.292 -13.509 1.00 86.50 186 PHE A N 1
ATOM 1359 C CA . PHE A 1 186 ? 25.507 -13.029 -12.791 1.00 86.50 186 PHE A CA 1
ATOM 1360 C C . PHE A 1 186 ? 25.667 -13.250 -11.291 1.00 86.50 186 PHE A C 1
ATOM 1362 O O . PHE A 1 186 ? 24.878 -13.970 -10.681 1.00 86.50 186 PHE A O 1
ATOM 1369 N N . LYS A 1 187 ? 26.651 -12.584 -10.680 1.00 90.94 187 LYS A N 1
ATOM 1370 C CA . LYS A 1 187 ? 26.872 -12.562 -9.229 1.00 90.94 187 LYS A CA 1
ATOM 1371 C C . LYS A 1 187 ? 26.407 -11.232 -8.646 1.00 90.94 187 LYS A C 1
ATOM 1373 O O . LYS A 1 187 ? 26.840 -10.173 -9.095 1.00 90.94 187 LYS A O 1
ATOM 1378 N N . SER A 1 188 ? 25.567 -11.289 -7.617 1.00 87.00 188 SER A N 1
ATOM 1379 C CA . SER A 1 188 ? 25.182 -10.098 -6.861 1.00 87.00 188 SER A CA 1
ATOM 1380 C C . SER A 1 188 ? 26.392 -9.536 -6.110 1.00 87.00 188 SER A C 1
ATOM 1382 O O . SER A 1 188 ? 27.101 -10.269 -5.416 1.00 87.00 188 SER A O 1
ATOM 1384 N N . ILE A 1 189 ? 26.628 -8.230 -6.252 1.00 87.25 189 ILE A N 1
ATOM 1385 C CA . ILE A 1 189 ? 27.677 -7.485 -5.533 1.00 87.25 189 ILE A CA 1
ATOM 1386 C C . ILE A 1 189 ? 27.142 -6.773 -4.277 1.00 87.25 189 ILE A C 1
ATOM 1388 O O . ILE A 1 189 ? 27.901 -6.109 -3.578 1.00 87.25 189 ILE A O 1
ATOM 1392 N N . GLY A 1 190 ? 25.855 -6.954 -3.964 1.00 83.19 190 GLY A N 1
ATOM 1393 C CA . GLY A 1 190 ? 25.180 -6.351 -2.815 1.00 83.19 190 GLY A CA 1
ATOM 1394 C C . GLY A 1 190 ? 24.029 -5.422 -3.207 1.00 83.19 190 GLY A C 1
ATOM 1395 O O . GLY A 1 190 ? 23.781 -5.173 -4.386 1.00 83.19 190 GLY A O 1
ATOM 1396 N N . CYS A 1 191 ? 23.313 -4.927 -2.195 1.00 80.38 191 CYS A N 1
ATOM 1397 C CA . CYS A 1 191 ? 22.259 -3.926 -2.356 1.00 80.38 191 CYS A CA 1
ATOM 1398 C C . CYS A 1 191 ? 22.853 -2.519 -2.227 1.00 80.38 191 CYS A C 1
ATOM 1400 O O . CYS A 1 191 ? 23.627 -2.260 -1.305 1.00 80.38 191 CYS A O 1
ATOM 1402 N N . TYR A 1 192 ? 22.448 -1.612 -3.113 1.00 82.44 192 TYR A N 1
ATOM 1403 C CA . TYR A 1 192 ? 22.821 -0.199 -3.072 1.00 82.44 192 TYR A CA 1
ATOM 1404 C C . TYR A 1 192 ? 21.566 0.631 -2.847 1.00 82.44 192 TYR A C 1
ATOM 1406 O O . TYR A 1 192 ? 20.529 0.345 -3.440 1.00 82.44 192 TYR A O 1
ATOM 1414 N N . SER A 1 193 ? 21.666 1.648 -1.997 1.00 77.75 193 SER A N 1
ATOM 1415 C CA . SER A 1 193 ? 20.592 2.620 -1.822 1.00 77.75 193 SER A CA 1
ATOM 1416 C C . SER A 1 193 ? 20.626 3.619 -2.973 1.00 77.75 193 SER A C 1
ATOM 1418 O O . SER A 1 193 ? 21.665 4.238 -3.215 1.00 77.75 193 SER A O 1
ATOM 1420 N N . ASP A 1 194 ? 19.507 3.815 -3.662 1.00 70.44 194 ASP A N 1
ATOM 1421 C CA . ASP A 1 194 ? 19.318 4.970 -4.525 1.00 70.44 194 ASP A CA 1
ATOM 1422 C C . ASP A 1 194 ? 18.903 6.175 -3.670 1.00 70.44 194 ASP A C 1
ATOM 1424 O O . ASP A 1 194 ? 18.010 6.107 -2.828 1.00 70.44 194 ASP A O 1
ATOM 1428 N N . HIS A 1 195 ? 19.598 7.299 -3.836 1.00 59.75 195 HIS A N 1
ATOM 1429 C CA . HIS A 1 195 ? 19.174 8.559 -3.239 1.00 59.75 195 HIS A CA 1
ATOM 1430 C C . HIS A 1 195 ? 18.228 9.222 -4.243 1.00 59.75 195 HIS A C 1
ATOM 1432 O O . HIS A 1 195 ? 18.681 9.799 -5.233 1.00 59.75 195 HIS A O 1
ATOM 1438 N N . ALA A 1 196 ? 16.917 9.138 -4.008 1.00 63.22 196 ALA A N 1
ATOM 1439 C CA . ALA A 1 196 ? 15.874 9.728 -4.855 1.00 63.22 196 ALA A CA 1
ATOM 1440 C C . ALA A 1 196 ? 15.837 11.276 -4.802 1.00 63.22 196 ALA A C 1
ATOM 1442 O O . ALA A 1 196 ? 14.774 11.888 -4.771 1.00 63.22 196 ALA A O 1
ATOM 1443 N N . SER A 1 197 ? 16.997 11.939 -4.778 1.00 57.81 197 SER A N 1
ATOM 1444 C CA . SER A 1 197 ? 17.116 13.399 -4.738 1.00 57.81 197 SER A CA 1
ATOM 1445 C C . SER A 1 197 ? 17.826 14.017 -5.943 1.00 57.81 197 SER A C 1
ATOM 1447 O O . SER A 1 197 ? 18.111 15.207 -5.903 1.00 57.81 197 SER A O 1
ATOM 1449 N N . MET A 1 198 ? 18.089 13.278 -7.026 1.00 52.59 198 MET A N 1
ATOM 1450 C CA . MET A 1 198 ? 18.498 13.887 -8.301 1.00 52.59 198 MET A CA 1
ATOM 1451 C C . MET A 1 198 ? 17.847 13.176 -9.491 1.00 52.59 198 MET A C 1
ATOM 1453 O O . MET A 1 198 ? 18.468 12.357 -10.162 1.00 52.59 198 MET A O 1
ATOM 1457 N N . SER A 1 199 ? 16.594 13.533 -9.787 1.00 44.78 199 SER A N 1
ATOM 1458 C CA . SER A 1 199 ? 16.168 13.536 -11.190 1.00 44.78 199 SER A CA 1
ATOM 1459 C C . SER A 1 199 ? 16.964 14.645 -11.870 1.00 44.78 199 SER A C 1
ATOM 1461 O O . SER A 1 199 ? 16.782 15.818 -11.549 1.00 44.78 199 SER A O 1
ATOM 1463 N N . ALA A 1 200 ? 17.920 14.263 -12.715 1.00 37.88 200 ALA A N 1
ATOM 1464 C CA . ALA A 1 200 ? 18.637 15.206 -13.557 1.00 37.88 200 ALA A CA 1
ATOM 1465 C C . ALA A 1 200 ? 17.621 15.924 -14.461 1.00 37.88 200 ALA A C 1
ATOM 1467 O O . ALA A 1 200 ? 16.866 15.264 -15.178 1.00 37.88 200 ALA A O 1
ATOM 1468 N N . LEU A 1 201 ? 17.578 17.255 -14.348 1.00 41.75 201 LEU A N 1
ATOM 1469 C CA . LEU A 1 201 ? 16.993 18.149 -15.349 1.00 41.75 201 LEU A CA 1
ATOM 1470 C C . LEU A 1 201 ? 17.830 18.116 -16.631 1.00 41.75 201 LEU A C 1
ATOM 1472 O O . LEU A 1 201 ? 19.073 18.000 -16.506 1.00 41.75 201 LEU A O 1
#

Sequence (201 aa):
MHVYSYLPVVALALITAVSAQNDIQDVTNNGVAYGALNSIQAEAAPAKRSVDLVAHGTSIQRSVLKRTLPSGICTNLPSRWSYLGCHTDSPSARVLSGASVHGSDMSQEKCIAFCDRKGYSVAGVEWGRECYCGYLLASSAIKAPEEECSKPCEGNRDEVCGEGGRINVFTNGDAAPAILAASGDFKSIGCYSDHASMSAL